Protein AF-A0A1S4FAE1-F1 (afdb_monomer)

Secondary structure (DSSP, 8-state):
---EEEEEE-TTT--EEEES-EEEESSSTT-EEEHHHHHTT---SSS-TTS-EEEE--HHHHHHHHHHH-TTT---B--TTT---SB-HHHHHHHHHHH-TT--S----HHHHHTT-S--SPPSS-HHHHHHHHSSS-------S--S----EETTTTEE--TTS-EEE-TTS-EEEHHHHHHHHTT-SB-TTT--BS-S--------------

Mean predicted aligned error: 15.16 Å

Structure (mmCIF, N/CA/C/O backbone):
data_AF-A0A1S4FAE1-F1
#
_entry.id   AF-A0A1S4FAE1-F1
#
loop_
_atom_site.group_PDB
_atom_site.id
_atom_site.type_symbol
_atom_site.label_atom_id
_atom_site.label_alt_id
_atom_site.label_comp_id
_atom_site.label_asym_id
_atom_site.label_entity_id
_atom_site.label_seq_id
_atom_site.pdbx_PDB_ins_code
_atom_site.Cartn_x
_atom_site.Cartn_y
_atom_site.Cartn_z
_atom_site.occupancy
_atom_site.B_iso_or_equiv
_atom_site.auth_seq_id
_atom_site.auth_comp_id
_atom_site.auth_asym_id
_atom_site.auth_atom_id
_atom_site.pdbx_PDB_model_num
ATOM 1 N N . MET A 1 1 ? 21.412 -5.114 -4.961 1.00 57.12 1 MET A N 1
ATOM 2 C CA . MET A 1 1 ? 20.086 -4.903 -4.341 1.00 57.12 1 MET A CA 1
ATOM 3 C C . MET A 1 1 ? 19.062 -4.773 -5.447 1.00 57.12 1 MET A C 1
ATOM 5 O O . MET A 1 1 ? 19.251 -3.960 -6.349 1.00 57.12 1 MET A O 1
ATOM 9 N N . ASN A 1 2 ? 18.058 -5.644 -5.450 1.00 66.12 2 ASN A N 1
ATOM 10 C CA . ASN A 1 2 ? 17.120 -5.760 -6.562 1.00 66.12 2 ASN A CA 1
ATOM 11 C C . ASN A 1 2 ? 15.974 -4.756 -6.360 1.00 66.12 2 ASN A C 1
ATOM 13 O O . ASN A 1 2 ? 15.000 -5.045 -5.671 1.00 66.12 2 ASN A O 1
ATOM 17 N N . ARG A 1 3 ? 16.094 -3.554 -6.940 1.00 86.94 3 ARG A N 1
ATOM 18 C CA . ARG A 1 3 ? 15.099 -2.465 -6.824 1.00 86.94 3 ARG A CA 1
ATOM 19 C C . ARG A 1 3 ? 13.885 -2.658 -7.737 1.00 86.94 3 ARG A C 1
ATOM 21 O O . ARG A 1 3 ? 13.412 -1.708 -8.353 1.00 86.94 3 ARG A O 1
ATOM 28 N N . ILE A 1 4 ? 13.429 -3.895 -7.893 1.00 88.94 4 ILE A N 1
ATOM 29 C CA . ILE A 1 4 ? 12.435 -4.271 -8.897 1.00 88.94 4 ILE A CA 1
ATOM 30 C C . ILE A 1 4 ? 11.215 -4.882 -8.214 1.00 88.94 4 ILE A C 1
ATOM 32 O O . ILE A 1 4 ? 11.331 -5.738 -7.337 1.00 88.94 4 ILE A O 1
ATOM 36 N N . HIS A 1 5 ? 10.032 -4.485 -8.673 1.00 90.31 5 HIS A N 1
ATOM 37 C CA . HIS A 1 5 ? 8.770 -5.165 -8.412 1.00 90.31 5 HIS A CA 1
ATOM 38 C C . HIS A 1 5 ? 8.463 -6.129 -9.572 1.00 90.31 5 HIS A C 1
ATOM 40 O O . HIS A 1 5 ? 7.903 -5.700 -10.587 1.00 90.31 5 HIS A O 1
ATOM 46 N N . PRO A 1 6 ? 8.830 -7.423 -9.469 1.00 89.19 6 PRO A N 1
ATOM 47 C CA . PRO A 1 6 ? 8.704 -8.357 -10.581 1.00 89.19 6 PRO A CA 1
ATOM 48 C C . PRO A 1 6 ? 7.238 -8.648 -10.910 1.00 89.19 6 PRO A C 1
ATOM 50 O O . PRO A 1 6 ? 6.401 -8.750 -10.010 1.00 89.19 6 PRO A O 1
ATOM 53 N N . ARG A 1 7 ? 6.950 -8.845 -12.202 1.00 88.44 7 ARG A N 1
ATOM 54 C CA . ARG A 1 7 ? 5.620 -9.193 -12.740 1.00 88.44 7 ARG A CA 1
ATOM 55 C C . ARG A 1 7 ? 4.525 -8.164 -12.432 1.00 88.44 7 ARG A C 1
ATOM 57 O O . ARG A 1 7 ? 3.350 -8.510 -12.403 1.00 88.44 7 ARG A O 1
ATOM 64 N N . ILE A 1 8 ? 4.910 -6.913 -12.185 1.00 90.81 8 ILE A N 1
ATOM 65 C CA . ILE A 1 8 ? 3.987 -5.781 -12.080 1.00 90.81 8 ILE A CA 1
ATOM 66 C C . ILE A 1 8 ? 4.155 -4.909 -13.314 1.00 90.81 8 ILE A C 1
ATOM 68 O O . ILE A 1 8 ? 5.285 -4.580 -13.679 1.00 90.81 8 ILE A O 1
ATOM 72 N N . THR A 1 9 ? 3.038 -4.524 -13.917 1.00 93.94 9 THR A N 1
ATOM 73 C CA . THR A 1 9 ? 2.993 -3.660 -15.095 1.00 93.94 9 THR A CA 1
ATOM 74 C C . THR A 1 9 ? 2.507 -2.278 -14.687 1.00 93.94 9 THR A C 1
ATOM 76 O O . THR A 1 9 ? 1.617 -2.158 -13.857 1.00 93.94 9 THR A O 1
ATOM 79 N N . CYS A 1 10 ? 3.110 -1.229 -15.237 1.00 95.75 10 CYS A N 1
ATOM 80 C CA . CYS A 1 10 ? 2.573 0.122 -15.114 1.00 95.75 10 CYS A CA 1
ATOM 81 C C . CYS A 1 10 ? 1.393 0.299 -16.079 1.00 95.75 10 CYS A C 1
ATOM 83 O O . CYS A 1 10 ? 1.595 0.210 -17.291 1.00 95.75 10 CYS A O 1
ATOM 85 N N . ASP A 1 11 ? 0.211 0.641 -15.573 1.00 95.56 11 ASP A N 1
ATOM 86 C CA . ASP A 1 11 ? -1.013 0.829 -16.371 1.00 95.56 11 ASP A CA 1
ATOM 87 C C . ASP A 1 11 ? -0.973 2.033 -17.317 1.00 95.56 11 ASP A C 1
ATOM 89 O O . ASP A 1 11 ? -1.850 2.206 -18.160 1.00 95.56 11 ASP A O 1
ATOM 93 N N . VAL A 1 12 ? 0.035 2.898 -17.180 1.00 95.44 12 VAL A N 1
ATOM 94 C CA . VAL A 1 12 ? 0.165 4.092 -18.021 1.00 95.44 12 VAL A CA 1
ATOM 95 C C . VAL A 1 12 ? 1.151 3.883 -19.163 1.00 95.44 12 VAL A C 1
ATOM 97 O O . VAL A 1 12 ? 0.836 4.197 -20.304 1.00 95.44 12 VAL A O 1
ATOM 100 N N . CYS A 1 13 ? 2.350 3.367 -18.881 1.00 96.12 13 CYS A N 1
ATOM 101 C CA . CYS A 1 13 ? 3.394 3.202 -19.901 1.00 96.12 13 CYS A CA 1
ATOM 102 C C . CYS A 1 13 ? 3.594 1.756 -20.367 1.00 96.12 13 CYS A C 1
ATOM 104 O O . CYS A 1 13 ? 4.456 1.513 -21.207 1.00 96.12 13 CYS A O 1
ATOM 106 N N . GLY A 1 14 ? 2.869 0.792 -19.794 1.00 94.88 14 GLY A N 1
ATOM 107 C CA . GLY A 1 14 ? 2.949 -0.626 -20.154 1.00 94.88 14 GLY A CA 1
ATOM 108 C C . GLY A 1 14 ? 4.248 -1.325 -19.744 1.00 94.88 14 GLY A C 1
ATOM 109 O O . GLY A 1 14 ? 4.422 -2.507 -20.028 1.00 94.88 14 GLY A O 1
ATOM 110 N N . ARG A 1 15 ? 5.182 -0.634 -19.073 1.00 94.75 15 ARG A N 1
ATOM 111 C CA . ARG A 1 15 ? 6.439 -1.254 -18.631 1.00 94.75 15 ARG A CA 1
ATOM 112 C C . ARG A 1 15 ? 6.163 -2.325 -17.584 1.00 94.75 15 ARG A C 1
ATOM 114 O O . ARG A 1 15 ? 5.608 -2.029 -16.526 1.00 94.75 15 ARG A O 1
ATOM 121 N N . VAL A 1 16 ? 6.611 -3.539 -17.879 1.00 93.12 16 VAL A N 1
ATOM 122 C CA . VAL A 1 16 ? 6.638 -4.670 -16.950 1.00 93.12 16 VAL A CA 1
ATOM 123 C C . VAL A 1 16 ? 7.891 -4.575 -16.082 1.00 93.12 16 VAL A C 1
ATOM 125 O O . VAL A 1 16 ? 8.928 -4.102 -16.543 1.00 93.12 16 VAL A O 1
ATOM 128 N N . ASN A 1 17 ? 7.801 -5.060 -14.843 1.00 91.94 17 ASN A N 1
ATOM 129 C CA . ASN A 1 17 ? 8.857 -5.013 -13.832 1.00 91.94 17 ASN A CA 1
ATOM 130 C C . ASN A 1 17 ? 9.200 -3.573 -13.438 1.00 91.94 17 ASN A C 1
ATOM 132 O O . ASN A 1 17 ? 10.236 -3.029 -13.816 1.00 91.94 17 ASN A O 1
ATOM 136 N N . ILE A 1 18 ? 8.312 -2.949 -12.665 1.00 93.75 18 ILE A N 1
ATOM 137 C CA . ILE A 1 18 ? 8.523 -1.583 -12.175 1.00 93.75 18 ILE A CA 1
ATOM 138 C C . ILE A 1 18 ? 9.825 -1.517 -11.363 1.00 93.75 18 ILE A C 1
ATOM 140 O O . ILE A 1 18 ? 9.983 -2.236 -10.377 1.00 93.75 18 ILE A O 1
ATOM 144 N N . VAL A 1 19 ? 10.737 -0.640 -11.785 1.00 92.69 19 VAL A N 1
ATOM 145 C CA . VAL A 1 19 ? 11.988 -0.319 -11.086 1.00 92.69 19 VAL A CA 1
ATOM 146 C C . VAL A 1 19 ? 11.758 0.888 -10.175 1.00 92.69 19 VAL A C 1
ATOM 148 O O . VAL A 1 19 ? 11.102 1.843 -10.593 1.00 92.69 19 VAL A O 1
ATOM 151 N N . GLY A 1 20 ? 12.317 0.856 -8.964 1.00 93.88 20 GLY A N 1
ATOM 152 C CA . GLY A 1 20 ? 12.163 1.917 -7.966 1.00 93.88 20 GLY A CA 1
ATOM 153 C C . GLY A 1 20 ? 10.837 1.825 -7.214 1.00 93.88 20 GLY A C 1
ATOM 154 O O . GLY A 1 20 ? 10.308 0.729 -7.011 1.00 93.88 20 GLY A O 1
ATOM 155 N N . THR A 1 21 ? 10.298 2.969 -6.793 1.00 95.69 21 THR A N 1
ATOM 156 C CA . THR A 1 21 ? 9.043 3.002 -6.028 1.00 95.69 21 THR A CA 1
ATOM 157 C C . THR A 1 21 ? 7.849 2.711 -6.936 1.00 95.69 21 THR A C 1
ATOM 159 O O . THR A 1 21 ? 7.588 3.408 -7.920 1.00 95.69 21 THR A O 1
ATOM 162 N N . ARG A 1 22 ? 7.060 1.695 -6.588 1.00 96.19 22 ARG A N 1
ATOM 163 C CA . ARG A 1 22 ? 5.763 1.433 -7.225 1.00 96.19 22 ARG A CA 1
ATOM 164 C C . ARG A 1 22 ? 4.671 2.242 -6.533 1.00 96.19 22 ARG A C 1
ATOM 166 O O . ARG A 1 22 ? 4.621 2.294 -5.311 1.00 96.19 22 ARG A O 1
ATOM 173 N N . TYR A 1 23 ? 3.735 2.793 -7.294 1.00 97.00 23 TYR A N 1
ATOM 174 C CA . TYR A 1 23 ? 2.560 3.475 -6.756 1.00 97.00 23 TYR A CA 1
ATOM 175 C C . TYR A 1 23 ? 1.309 2.674 -7.093 1.00 97.00 23 TYR A C 1
ATOM 177 O O . TYR A 1 23 ? 0.949 2.575 -8.259 1.00 97.00 23 TYR A O 1
ATOM 185 N N . ALA A 1 24 ? 0.641 2.115 -6.087 1.00 95.69 24 ALA A N 1
ATOM 186 C CA . ALA A 1 24 ? -0.589 1.345 -6.272 1.00 95.69 24 ALA A CA 1
ATOM 187 C C . ALA A 1 24 ? -1.815 2.187 -5.910 1.00 95.69 24 ALA A C 1
ATOM 189 O O . ALA A 1 24 ? -1.823 2.854 -4.872 1.00 95.69 24 ALA A O 1
ATOM 190 N N . CYS A 1 25 ? -2.871 2.129 -6.718 1.00 96.12 25 CYS A N 1
ATOM 191 C CA . CYS A 1 25 ? -4.139 2.763 -6.369 1.00 96.12 25 CYS A CA 1
ATOM 192 C C . CYS A 1 25 ? -4.791 2.047 -5.189 1.00 96.12 25 CYS A C 1
ATOM 194 O O . CYS A 1 25 ? -4.811 0.814 -5.125 1.00 96.12 25 CYS A O 1
ATOM 196 N N . LEU A 1 26 ? -5.360 2.829 -4.272 1.00 96.25 26 LEU A N 1
ATOM 197 C CA . LEU A 1 26 ? -6.088 2.320 -3.116 1.00 96.25 26 LEU A CA 1
ATOM 198 C C . LEU A 1 26 ? -7.593 2.129 -3.359 1.00 96.25 26 LEU A C 1
ATOM 200 O O . LEU A 1 26 ? -8.289 1.643 -2.470 1.00 96.25 26 LEU A O 1
ATOM 204 N N . VAL A 1 27 ? -8.093 2.485 -4.542 1.00 95.38 27 VAL A N 1
ATOM 205 C CA . VAL A 1 27 ? -9.524 2.428 -4.898 1.00 95.38 27 VAL A CA 1
ATOM 206 C C . VAL A 1 27 ? -9.787 1.518 -6.100 1.00 95.38 27 VAL A C 1
ATOM 208 O O . VAL A 1 27 ? -10.824 0.871 -6.163 1.00 95.38 27 VAL A O 1
ATOM 211 N N . CYS A 1 28 ? -8.852 1.433 -7.044 1.00 93.50 28 CYS A N 1
ATOM 212 C CA . CYS A 1 28 ? -8.937 0.535 -8.192 1.00 93.50 28 CYS A CA 1
ATOM 213 C C . CYS A 1 28 ? -8.231 -0.787 -7.887 1.00 93.50 28 CYS A C 1
ATOM 215 O O . CYS A 1 28 ? -7.140 -0.799 -7.305 1.00 93.50 28 CYS A O 1
ATOM 217 N N . GLU A 1 29 ? -8.832 -1.897 -8.313 1.00 88.06 29 GLU A N 1
ATOM 218 C CA . GLU A 1 29 ? -8.126 -3.175 -8.358 1.00 88.06 29 GLU A CA 1
ATOM 219 C C . GLU A 1 29 ? -7.058 -3.127 -9.452 1.00 88.06 29 GLU A C 1
ATOM 221 O O . GLU A 1 29 ? -7.260 -2.513 -10.493 1.00 88.06 29 GLU A O 1
ATOM 226 N N . GLU A 1 30 ? -5.899 -3.714 -9.158 1.00 87.06 30 GLU A N 1
ATOM 227 C CA . GLU A 1 30 ? -4.800 -3.924 -10.116 1.00 87.06 30 GLU A CA 1
ATOM 228 C C . GLU A 1 30 ? -4.220 -2.682 -10.813 1.00 87.06 30 GLU A C 1
ATOM 230 O O . GLU A 1 30 ? -3.411 -2.839 -11.712 1.00 87.06 30 GLU A O 1
ATOM 235 N N . TYR A 1 31 ? -4.533 -1.464 -10.354 1.00 94.25 31 TYR A N 1
ATOM 236 C CA . TYR A 1 31 ? -3.943 -0.253 -10.924 1.00 94.25 31 TYR A CA 1
ATOM 237 C C . TYR A 1 31 ? -2.627 0.137 -10.246 1.00 94.25 31 TYR A C 1
ATOM 239 O O . TYR A 1 31 ? -2.587 0.440 -9.043 1.00 94.25 31 TYR A O 1
ATOM 247 N N . ASP A 1 32 ? -1.568 0.199 -11.040 1.00 94.94 32 ASP A N 1
ATOM 248 C CA . ASP A 1 32 ? -0.196 0.452 -10.654 1.00 94.94 32 ASP A CA 1
ATOM 249 C C . ASP A 1 32 ? 0.497 1.441 -11.594 1.00 94.94 32 ASP A C 1
ATOM 251 O O . ASP A 1 32 ? 0.400 1.400 -12.818 1.00 94.94 32 ASP A O 1
ATOM 255 N N . MET A 1 33 ? 1.280 2.336 -11.007 1.00 95.56 33 MET A N 1
ATOM 256 C CA . MET A 1 33 ? 2.106 3.295 -11.724 1.00 95.56 33 MET A CA 1
ATOM 257 C C . MET A 1 33 ? 3.564 3.141 -11.315 1.00 95.56 33 MET A C 1
ATOM 259 O O . MET A 1 33 ? 3.885 2.973 -10.136 1.00 95.56 33 MET A O 1
ATOM 263 N N . CYS A 1 34 ? 4.466 3.231 -12.291 1.00 97.00 34 CYS A N 1
ATOM 264 C CA . CYS A 1 34 ? 5.885 3.376 -11.997 1.00 97.00 34 CYS A CA 1
ATOM 265 C C . CYS A 1 34 ? 6.194 4.779 -11.460 1.00 97.00 34 CYS A C 1
ATOM 267 O O . CYS A 1 34 ? 5.446 5.733 -11.697 1.00 97.00 34 CYS A O 1
ATOM 269 N N . GLU A 1 35 ? 7.331 4.904 -10.779 1.00 96.50 35 GLU A N 1
ATOM 270 C CA . GLU A 1 35 ? 7.793 6.148 -10.161 1.00 96.50 35 GLU A CA 1
ATOM 271 C C . GLU A 1 35 ? 7.819 7.337 -11.120 1.00 96.50 35 GLU A C 1
ATOM 273 O O . GLU A 1 35 ? 7.355 8.425 -10.777 1.00 96.50 35 GLU A O 1
ATOM 278 N N . MET A 1 36 ? 8.280 7.119 -12.355 1.00 96.62 36 MET A N 1
ATOM 279 C CA . MET A 1 36 ? 8.306 8.168 -13.373 1.00 96.62 36 MET A CA 1
ATOM 280 C C . MET A 1 36 ? 6.894 8.623 -13.745 1.00 96.62 36 MET A C 1
ATOM 282 O O . MET A 1 36 ? 6.599 9.811 -13.674 1.00 96.62 36 MET A O 1
ATOM 286 N N . CYS A 1 37 ? 5.993 7.698 -14.097 1.00 96.81 37 CYS A N 1
ATOM 287 C CA . CYS A 1 37 ? 4.621 8.058 -14.467 1.00 96.81 37 CYS A CA 1
ATOM 288 C C . CYS A 1 37 ? 3.893 8.763 -13.318 1.00 96.81 37 CYS A C 1
ATOM 290 O O . CYS A 1 37 ? 3.113 9.683 -13.567 1.00 96.81 37 CYS A O 1
ATOM 292 N N . PHE A 1 38 ? 4.151 8.356 -12.072 1.00 95.56 38 PHE A N 1
ATOM 293 C CA . PHE A 1 38 ? 3.579 9.013 -10.902 1.00 95.56 38 PHE A CA 1
ATOM 294 C C . PHE A 1 38 ? 4.127 10.437 -10.731 1.00 95.56 38 PHE A C 1
ATOM 296 O O . PHE A 1 38 ? 3.349 11.383 -10.595 1.00 95.56 38 PHE A O 1
ATOM 303 N N . SER A 1 39 ? 5.449 10.608 -10.816 1.00 95.25 39 SER A N 1
ATOM 304 C CA . SER A 1 39 ? 6.127 11.905 -10.668 1.00 95.25 39 SER A CA 1
ATOM 305 C C . SER A 1 39 ? 5.721 12.910 -11.748 1.00 95.25 39 SER A C 1
ATOM 307 O O . SER A 1 39 ? 5.461 14.074 -11.446 1.00 95.25 39 SER A O 1
ATOM 309 N N . TYR A 1 40 ? 5.571 12.448 -12.991 1.00 95.75 40 TYR A N 1
ATOM 310 C CA . TYR A 1 40 ? 5.106 13.267 -14.115 1.00 95.75 40 TYR A CA 1
ATOM 311 C C . TYR A 1 40 ? 3.578 13.392 -14.201 1.00 95.75 40 TYR A C 1
ATOM 313 O O . TYR A 1 40 ? 3.068 14.013 -15.132 1.00 95.75 40 TYR A O 1
ATOM 321 N N . ARG A 1 41 ? 2.830 12.829 -13.238 1.00 94.12 41 ARG A N 1
ATOM 322 C CA . ARG A 1 41 ? 1.357 12.863 -13.190 1.00 94.12 41 ARG A CA 1
ATOM 323 C C . ARG A 1 41 ? 0.699 12.376 -14.487 1.00 94.12 41 ARG A C 1
ATOM 325 O O . ARG A 1 41 ? -0.346 12.894 -14.891 1.00 94.12 41 ARG A O 1
ATOM 332 N N . CYS A 1 42 ? 1.301 11.381 -15.136 1.00 92.56 42 CYS A N 1
ATOM 333 C CA . CYS A 1 42 ? 0.735 10.762 -16.326 1.00 92.56 42 CYS A CA 1
ATOM 334 C C . CYS A 1 42 ? -0.612 10.103 -15.984 1.00 92.56 42 CYS A C 1
ATOM 336 O O . CYS A 1 42 ? -0.819 9.631 -14.864 1.00 92.56 42 CYS A O 1
ATOM 338 N N . ARG A 1 43 ? -1.537 10.062 -16.944 1.00 89.50 43 ARG A N 1
ATOM 339 C CA . ARG A 1 43 ? -2.899 9.557 -16.732 1.00 89.50 43 ARG A CA 1
ATOM 340 C C . ARG A 1 43 ? -3.222 8.471 -17.746 1.00 89.50 43 ARG A C 1
ATOM 342 O O . ARG A 1 43 ? -2.875 8.602 -18.913 1.00 89.50 43 ARG A O 1
ATOM 349 N N . SER A 1 44 ? -3.917 7.436 -17.294 1.00 87.00 44 SER A N 1
ATOM 350 C CA . SER A 1 44 ? -4.672 6.539 -18.169 1.00 87.00 44 SER A CA 1
ATOM 351 C C . SER A 1 44 ? -6.104 7.070 -18.315 1.00 87.00 44 SER A C 1
ATOM 353 O O . SER A 1 44 ? -6.578 7.834 -17.472 1.00 87.00 44 SER A O 1
ATOM 355 N N . HIS A 1 45 ? -6.814 6.675 -19.372 1.00 77.31 45 HIS A N 1
ATOM 356 C CA . HIS A 1 45 ? -8.184 7.147 -19.615 1.00 77.31 45 HIS A CA 1
ATOM 357 C C . HIS A 1 45 ? -9.203 6.651 -18.575 1.00 77.31 45 HIS A C 1
ATOM 359 O O . HIS A 1 45 ? -10.218 7.305 -18.357 1.00 77.31 45 HIS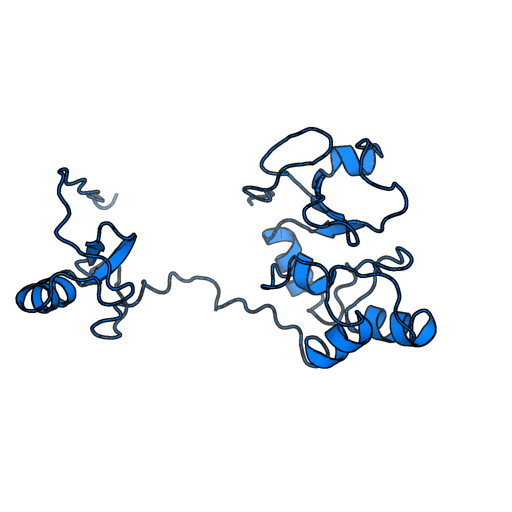 A O 1
ATOM 365 N N . GLN A 1 46 ? -8.946 5.507 -17.935 1.00 82.25 46 GLN A N 1
ATOM 366 C CA . GLN A 1 46 ? -9.924 4.815 -17.086 1.00 82.25 46 GLN A CA 1
ATOM 367 C C . GLN A 1 46 ? -9.704 5.041 -15.581 1.00 82.25 46 GLN A C 1
ATOM 369 O O . GLN A 1 46 ? -10.577 4.721 -14.774 1.00 82.25 46 GLN A O 1
ATOM 374 N N . HIS A 1 47 ? -8.569 5.623 -15.182 1.00 92.75 47 HIS A N 1
ATOM 375 C CA . HIS A 1 47 ? -8.256 5.875 -13.779 1.00 92.75 47 HIS A CA 1
ATOM 376 C C . HIS A 1 47 ? -8.577 7.313 -13.362 1.00 92.75 47 HIS A C 1
ATOM 378 O O . HIS A 1 47 ? -8.120 8.286 -13.964 1.00 92.75 47 HIS A O 1
ATOM 384 N N . LYS A 1 48 ? -9.323 7.462 -12.267 1.00 93.56 48 LYS A N 1
ATOM 385 C CA . LYS A 1 48 ? -9.691 8.772 -11.721 1.00 93.56 48 LYS A CA 1
ATOM 386 C C . LYS A 1 48 ? -8.481 9.432 -11.039 1.00 93.56 48 LYS A C 1
ATOM 388 O O . LYS A 1 48 ? -7.891 8.836 -10.139 1.00 93.56 48 LYS A O 1
ATOM 393 N N . PRO A 1 49 ? -8.120 10.683 -11.388 1.00 90.06 49 PRO A N 1
ATOM 394 C CA . PRO A 1 49 ? -6.879 11.313 -10.922 1.00 90.06 49 PRO A CA 1
ATOM 395 C C . PRO A 1 49 ? -6.864 11.662 -9.425 1.00 90.06 49 PRO A C 1
ATOM 397 O O . PRO A 1 49 ? -5.807 11.967 -8.886 1.00 90.06 49 PRO A O 1
ATOM 400 N N . TYR A 1 50 ? -8.022 11.638 -8.764 1.00 91.88 50 TYR A N 1
ATOM 401 C CA . TYR A 1 50 ? -8.181 11.927 -7.338 1.00 91.88 50 TYR A CA 1
ATOM 402 C C . TYR A 1 50 ? -8.154 10.675 -6.453 1.00 91.88 50 TYR A C 1
ATOM 404 O O . TYR A 1 50 ? -8.248 10.798 -5.234 1.00 91.88 50 TYR A O 1
ATOM 412 N N . HIS A 1 51 ? -8.040 9.472 -7.026 1.00 95.75 51 HIS A N 1
ATOM 413 C CA . HIS A 1 51 ? -7.885 8.268 -6.219 1.00 95.75 51 HIS A CA 1
ATOM 414 C C . HIS A 1 51 ? -6.540 8.290 -5.473 1.00 95.75 51 HIS A C 1
ATOM 416 O O . HIS A 1 51 ? -5.495 8.478 -6.103 1.00 95.75 51 HIS A O 1
ATOM 422 N N . PRO A 1 52 ? -6.533 8.070 -4.146 1.00 96.94 52 PRO A N 1
ATOM 423 C CA . PRO A 1 52 ? -5.294 8.000 -3.388 1.00 96.94 52 PRO A CA 1
ATOM 424 C C . PRO A 1 52 ? -4.392 6.847 -3.833 1.00 96.94 52 PRO A C 1
ATOM 426 O O . PRO A 1 52 ? -4.840 5.717 -4.038 1.00 96.94 52 PRO A O 1
ATOM 429 N N . MET A 1 53 ? -3.096 7.138 -3.931 1.00 96.88 53 MET A N 1
ATOM 430 C CA . MET A 1 53 ? -2.061 6.183 -4.325 1.00 96.88 53 MET A CA 1
ATOM 431 C C . MET A 1 53 ? -1.151 5.878 -3.130 1.00 96.88 53 MET A C 1
ATOM 433 O O . MET A 1 53 ? -0.697 6.792 -2.437 1.00 96.88 53 MET A O 1
ATOM 437 N N . GLN A 1 54 ? -0.858 4.599 -2.908 1.00 97.44 54 GLN A N 1
ATOM 438 C CA . GLN A 1 54 ? 0.101 4.114 -1.920 1.00 97.44 54 GLN A CA 1
ATOM 439 C C . GLN A 1 54 ? 1.469 3.922 -2.573 1.00 97.44 54 GLN A C 1
ATOM 441 O O . GLN A 1 54 ? 1.592 3.164 -3.533 1.00 97.44 54 GLN A O 1
ATOM 446 N N . ALA A 1 55 ? 2.499 4.562 -2.019 1.00 97.19 55 ALA A N 1
ATOM 447 C CA . ALA A 1 55 ? 3.883 4.277 -2.379 1.00 97.19 55 ALA A CA 1
ATOM 448 C C . ALA A 1 55 ? 4.307 2.923 -1.789 1.00 97.19 55 ALA A C 1
ATOM 450 O O . ALA A 1 55 ? 4.104 2.661 -0.602 1.00 97.19 55 ALA A O 1
ATOM 451 N N . ILE A 1 56 ? 4.884 2.060 -2.610 1.00 95.12 56 ILE A N 1
ATOM 452 C CA . ILE A 1 56 ? 5.371 0.734 -2.244 1.00 95.12 56 ILE A CA 1
ATOM 453 C C . ILE A 1 56 ? 6.854 0.711 -2.596 1.00 95.12 56 ILE A C 1
ATOM 455 O O . ILE A 1 56 ? 7.221 0.755 -3.768 1.00 95.12 56 ILE A O 1
ATOM 459 N N . LEU A 1 57 ? 7.691 0.677 -1.561 1.00 93.50 57 LEU A N 1
ATOM 460 C CA . LEU A 1 57 ? 9.141 0.608 -1.707 1.00 93.50 57 LEU A CA 1
ATOM 461 C C . LEU A 1 57 ? 9.569 -0.785 -2.197 1.00 93.50 57 LEU A C 1
ATOM 463 O O . LEU A 1 57 ? 8.897 -1.776 -1.874 1.00 93.50 57 LEU A O 1
ATOM 467 N N . PRO A 1 58 ? 10.710 -0.891 -2.902 1.00 91.00 58 PRO A N 1
ATOM 468 C CA . PRO A 1 58 ? 11.371 -2.169 -3.123 1.00 91.00 58 PRO A CA 1
ATOM 469 C C . PRO A 1 58 ? 11.613 -2.911 -1.807 1.00 91.00 58 PRO A C 1
ATOM 471 O O . PRO A 1 58 ? 11.781 -2.306 -0.751 1.00 91.00 58 PRO A O 1
ATOM 474 N N . GLU A 1 59 ? 11.637 -4.240 -1.871 1.00 87.56 59 GLU A N 1
ATOM 475 C CA . GLU A 1 59 ? 11.628 -5.093 -0.679 1.00 87.56 59 GLU A CA 1
ATOM 476 C C . GLU A 1 59 ? 12.819 -4.839 0.260 1.00 87.56 59 GLU A C 1
ATOM 478 O O . GLU A 1 59 ? 12.623 -4.692 1.468 1.00 87.56 59 GLU A O 1
ATOM 483 N N . ASP A 1 60 ? 14.023 -4.702 -0.304 1.00 87.75 60 ASP A N 1
ATOM 484 C CA . ASP A 1 60 ? 15.248 -4.388 0.439 1.00 87.75 60 ASP A CA 1
ATOM 485 C C . ASP A 1 60 ? 15.090 -3.076 1.235 1.00 87.75 60 ASP A C 1
ATOM 487 O O . ASP A 1 60 ? 15.301 -3.046 2.448 1.00 87.75 60 ASP A O 1
ATOM 491 N N . GLU A 1 61 ? 14.617 -2.016 0.572 1.00 91.12 61 GLU A N 1
ATOM 492 C CA . GLU A 1 61 ? 14.451 -0.674 1.150 1.00 91.12 61 GLU A CA 1
ATOM 493 C C . GLU A 1 61 ? 13.314 -0.607 2.174 1.00 91.12 61 GLU A C 1
ATOM 495 O O . GLU A 1 61 ? 13.422 0.067 3.206 1.00 91.12 61 GLU A O 1
ATOM 500 N N . PHE A 1 62 ? 12.222 -1.332 1.921 1.00 90.69 62 PHE A N 1
ATOM 501 C CA . PHE A 1 62 ? 11.130 -1.474 2.875 1.00 90.69 62 PHE A CA 1
ATOM 502 C C . PHE A 1 62 ? 11.625 -2.126 4.167 1.00 90.69 62 PHE A C 1
ATOM 504 O O . PHE A 1 62 ? 11.384 -1.611 5.261 1.00 90.69 62 PHE A O 1
ATOM 511 N N . PHE A 1 63 ? 12.343 -3.244 4.056 1.00 88.69 63 PHE A N 1
ATOM 512 C CA . PHE A 1 63 ? 12.831 -3.966 5.222 1.00 88.69 63 PHE A CA 1
ATOM 513 C C . PHE A 1 63 ? 13.984 -3.265 5.937 1.00 88.69 63 PHE A C 1
ATOM 515 O O . PHE A 1 63 ? 14.086 -3.409 7.157 1.00 88.69 63 PHE A O 1
ATOM 522 N N . ASP A 1 64 ? 14.816 -2.506 5.225 1.00 90.06 64 ASP A N 1
ATOM 523 C CA . ASP A 1 64 ? 15.795 -1.597 5.827 1.00 90.06 64 ASP A CA 1
ATOM 524 C C . ASP A 1 64 ? 15.102 -0.529 6.668 1.00 90.06 64 ASP A C 1
ATOM 526 O O . ASP A 1 64 ? 15.444 -0.340 7.837 1.00 90.06 64 ASP A O 1
ATOM 530 N N . SER A 1 65 ? 14.085 0.122 6.101 1.00 89.00 65 SER A N 1
ATOM 531 C CA . SER A 1 65 ? 13.296 1.135 6.806 1.00 89.00 65 SER A CA 1
ATOM 532 C C . SER A 1 65 ? 12.626 0.538 8.043 1.00 89.00 65 SER A C 1
ATOM 534 O O . SER A 1 65 ? 12.735 1.088 9.137 1.00 89.00 65 SER A O 1
ATOM 536 N N . LEU A 1 66 ? 12.013 -0.639 7.896 1.00 88.25 66 LEU A N 1
ATOM 537 C CA . LEU A 1 66 ? 11.374 -1.356 8.994 1.00 88.25 66 LEU A CA 1
ATOM 538 C C . LEU A 1 66 ? 12.354 -1.717 10.120 1.00 88.25 66 LEU A C 1
ATOM 540 O O . LEU A 1 66 ? 11.987 -1.615 11.285 1.00 88.25 66 LEU A O 1
ATOM 544 N N . ARG A 1 67 ? 13.588 -2.129 9.799 1.00 89.25 67 ARG A N 1
ATOM 545 C CA . ARG A 1 67 ? 14.622 -2.424 10.808 1.00 89.25 67 ARG A CA 1
ATOM 546 C C . ARG A 1 67 ? 15.061 -1.183 11.581 1.00 89.25 67 ARG A C 1
ATOM 548 O O . ARG A 1 67 ? 15.394 -1.304 12.751 1.00 89.25 67 ARG A O 1
ATOM 555 N N . ARG A 1 68 ? 15.079 -0.015 10.932 1.00 90.75 68 ARG A N 1
ATOM 556 C CA . ARG A 1 68 ? 15.547 1.235 11.548 1.00 90.75 68 ARG A CA 1
ATOM 557 C C . ARG A 1 68 ? 14.549 1.832 12.536 1.00 90.75 68 ARG A C 1
ATOM 559 O O . ARG A 1 68 ? 14.979 2.334 13.563 1.00 90.75 68 ARG A O 1
ATOM 566 N N . VAL A 1 69 ? 13.253 1.808 12.216 1.00 87.50 69 VAL A N 1
ATOM 567 C CA . VAL A 1 69 ? 12.217 2.492 13.025 1.00 87.50 69 VAL A CA 1
ATOM 568 C C . VAL A 1 69 ? 11.217 1.539 13.685 1.00 87.50 69 VAL A C 1
ATOM 570 O O . VAL A 1 69 ? 10.467 1.930 14.568 1.00 87.50 69 VAL A O 1
ATOM 573 N N . GLY A 1 70 ? 11.177 0.271 13.272 1.00 82.56 70 GLY A N 1
ATOM 574 C CA . GLY A 1 70 ? 10.186 -0.696 13.742 1.00 82.56 70 GLY A CA 1
ATOM 575 C C . GLY A 1 70 ? 8.801 -0.556 13.076 1.00 82.56 70 GLY A C 1
ATOM 576 O O . GLY A 1 70 ? 8.472 0.465 12.469 1.00 82.56 70 GLY A O 1
ATOM 577 N N . PRO A 1 71 ? 7.947 -1.595 13.159 1.00 76.06 71 PRO A N 1
ATOM 578 C CA . PRO A 1 71 ? 6.659 -1.658 12.449 1.00 76.06 71 PRO A CA 1
ATOM 579 C C . PRO A 1 71 ? 5.640 -0.601 12.882 1.00 76.06 71 PRO A C 1
ATOM 581 O O . PRO A 1 71 ? 4.856 -0.130 12.055 1.00 76.06 71 PRO A O 1
ATOM 584 N N . ASN A 1 72 ? 5.648 -0.217 14.159 1.00 76.25 72 ASN A N 1
ATOM 585 C CA . ASN A 1 72 ? 4.649 0.690 14.726 1.00 76.25 72 ASN A CA 1
ATOM 586 C C . ASN A 1 72 ? 4.945 2.166 14.428 1.00 76.25 72 ASN A C 1
ATOM 588 O O . ASN A 1 72 ? 4.020 2.982 14.390 1.00 76.25 72 ASN A O 1
ATOM 592 N N . GLU A 1 73 ? 6.211 2.507 14.177 1.00 85.56 73 GLU A N 1
ATOM 593 C CA . GLU A 1 73 ? 6.649 3.878 13.896 1.00 85.56 73 GLU A CA 1
ATOM 594 C C . GLU A 1 73 ? 6.846 4.148 12.402 1.00 85.56 73 GLU A C 1
ATOM 596 O O . GLU A 1 73 ? 6.996 5.300 11.996 1.00 85.56 73 GLU A O 1
ATOM 601 N N . LEU A 1 74 ? 6.786 3.112 11.560 1.00 90.56 74 LEU A N 1
ATOM 602 C CA . LEU A 1 74 ? 6.928 3.249 10.116 1.00 90.56 74 LEU A CA 1
ATOM 603 C C . LEU A 1 74 ? 5.756 4.045 9.513 1.00 90.56 74 LEU A C 1
ATOM 605 O O . LEU A 1 74 ? 4.625 3.565 9.413 1.00 90.56 74 LEU A O 1
ATOM 609 N N . ARG A 1 75 ? 6.047 5.278 9.090 1.00 95.19 75 ARG A N 1
ATOM 610 C CA . ARG A 1 75 ? 5.096 6.281 8.583 1.00 95.19 75 ARG A CA 1
ATOM 611 C C . ARG A 1 75 ? 5.073 6.334 7.059 1.00 95.19 7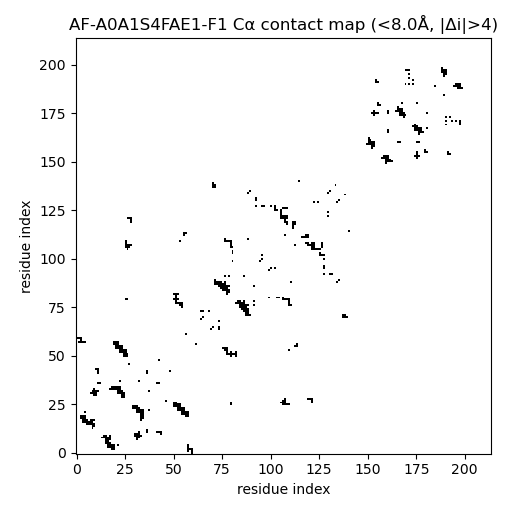5 ARG A C 1
ATOM 613 O O . ARG A 1 75 ? 5.499 7.311 6.454 1.00 95.19 75 ARG A O 1
ATOM 620 N N . ILE A 1 76 ? 4.588 5.270 6.429 1.00 94.88 76 ILE A N 1
ATOM 621 C CA . ILE A 1 76 ? 4.583 5.150 4.958 1.00 94.88 76 ILE A CA 1
ATOM 622 C C . ILE A 1 76 ? 3.182 5.029 4.362 1.00 94.88 76 ILE A C 1
ATOM 624 O O . ILE A 1 76 ? 3.040 5.016 3.140 1.00 94.88 76 ILE A O 1
ATOM 628 N N . TYR A 1 77 ? 2.139 4.914 5.186 1.00 96.88 77 TYR A N 1
ATOM 629 C CA . TYR A 1 77 ? 0.804 4.607 4.688 1.00 96.88 77 TYR A CA 1
ATOM 630 C C . TYR A 1 77 ? 0.051 5.865 4.255 1.00 96.88 77 TYR A C 1
ATOM 632 O O . TYR A 1 77 ? 0.182 6.936 4.853 1.00 96.88 77 TYR A O 1
ATOM 640 N N . CYS A 1 78 ? -0.747 5.696 3.207 1.00 97.94 78 CYS A N 1
ATOM 641 C CA . CYS A 1 78 ? -1.634 6.695 2.635 1.00 97.94 78 CYS A CA 1
ATOM 642 C C . CYS A 1 78 ? -3.090 6.326 2.951 1.00 97.94 78 CYS A C 1
ATOM 644 O O . CYS A 1 78 ? -3.485 5.166 2.805 1.00 97.94 78 CYS A O 1
ATOM 646 N N . CYS A 1 79 ? -3.890 7.284 3.420 1.00 97.56 79 CYS A N 1
ATOM 647 C CA . CYS A 1 79 ? -5.309 7.077 3.681 1.00 97.56 79 CYS A CA 1
ATOM 648 C C . CYS A 1 79 ? -6.054 6.921 2.347 1.00 97.56 79 CYS A C 1
ATOM 650 O O . CYS A 1 79 ? -5.981 7.817 1.504 1.00 97.56 79 CYS A O 1
ATOM 652 N N . PRO A 1 80 ? -6.825 5.841 2.139 1.00 97.12 80 PRO A N 1
ATOM 653 C CA . PRO A 1 80 ? -7.487 5.610 0.861 1.00 97.12 80 PRO A CA 1
ATOM 654 C C . PRO A 1 80 ? -8.731 6.476 0.632 1.00 97.12 80 PRO A C 1
ATOM 656 O O . PRO A 1 80 ? -9.252 6.488 -0.478 1.00 97.12 80 PRO A O 1
ATOM 659 N N . TYR A 1 81 ? -9.209 7.179 1.663 1.00 96.62 81 TYR A N 1
ATOM 660 C CA . TYR A 1 81 ? -10.403 8.024 1.580 1.00 96.62 81 TYR A CA 1
ATOM 661 C C . TYR A 1 81 ? -10.081 9.491 1.286 1.00 96.62 81 TYR A C 1
ATOM 663 O O . TYR A 1 81 ? -10.829 10.143 0.568 1.00 96.62 81 TYR A O 1
ATOM 671 N N . CYS A 1 82 ? -8.976 10.017 1.823 1.00 96.44 82 CYS A N 1
ATOM 672 C CA . CYS A 1 82 ? -8.613 11.432 1.674 1.00 96.44 82 CYS A CA 1
ATOM 673 C C . CYS A 1 82 ? -7.206 11.671 1.108 1.00 96.44 82 CYS A C 1
ATOM 675 O O . CYS A 1 82 ? -6.870 12.805 0.784 1.00 96.44 82 CYS A O 1
ATOM 677 N N . GLY A 1 83 ? -6.374 10.633 0.994 1.00 96.62 83 GLY A N 1
ATOM 678 C CA . GLY A 1 83 ? -5.002 10.764 0.507 1.00 96.62 83 G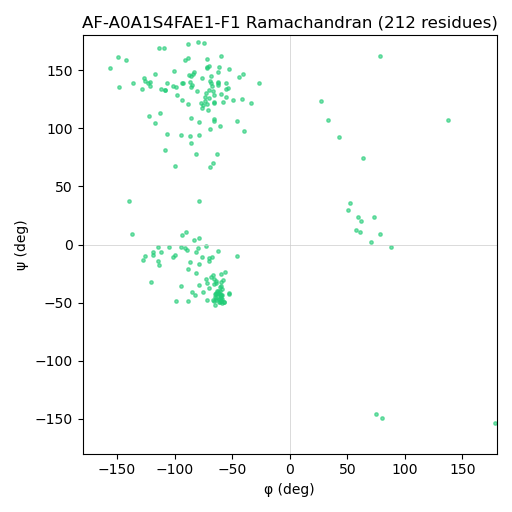LY A CA 1
ATOM 679 C C . GLY A 1 83 ? -3.989 11.296 1.522 1.00 96.62 83 GLY A C 1
ATOM 680 O O . GLY A 1 83 ? -2.860 11.566 1.120 1.00 96.62 83 GLY A O 1
ATOM 681 N N . GLU A 1 84 ? -4.352 11.422 2.806 1.00 97.81 84 GLU A N 1
ATOM 682 C CA . GLU A 1 84 ? -3.422 11.775 3.893 1.00 97.81 84 GLU A CA 1
ATOM 683 C C . GLU A 1 84 ? -2.237 10.798 3.921 1.00 97.81 84 GLU A C 1
ATOM 685 O O . GLU A 1 84 ? -2.441 9.583 3.952 1.00 97.81 84 GLU A O 1
ATOM 690 N N . LYS A 1 85 ? -1.001 11.304 3.898 1.00 97.31 85 LYS A N 1
ATOM 691 C CA . LYS A 1 85 ? 0.226 10.492 3.788 1.00 97.31 85 LYS A CA 1
ATOM 692 C C . LYS A 1 85 ? 1.001 10.481 5.103 1.00 97.31 85 LYS A C 1
ATOM 694 O O . LYS A 1 85 ? 0.744 11.272 5.998 1.00 97.31 85 LYS A O 1
ATOM 699 N N . GLY A 1 86 ? 2.001 9.605 5.207 1.00 96.25 86 GLY A N 1
ATOM 700 C CA . GLY A 1 86 ? 2.908 9.601 6.361 1.00 96.25 86 GLY A CA 1
ATOM 701 C C . GLY A 1 86 ? 2.269 9.053 7.640 1.00 96.25 86 GLY A C 1
ATOM 702 O O . GLY A 1 86 ? 2.702 9.363 8.753 1.00 96.25 86 GLY A O 1
ATOM 703 N N . LEU A 1 87 ? 1.225 8.237 7.500 1.00 96.06 87 LEU A N 1
ATOM 704 C CA . LEU A 1 87 ? 0.552 7.610 8.628 1.00 96.06 87 LEU A CA 1
ATOM 705 C C . LEU A 1 87 ? 1.293 6.326 9.017 1.00 96.06 87 LEU A C 1
ATOM 707 O O . LEU A 1 87 ? 1.691 5.544 8.152 1.00 96.06 87 LEU A O 1
ATOM 711 N N . SER A 1 88 ? 1.463 6.097 10.321 1.00 94.44 88 SER A N 1
ATOM 712 C CA . SER A 1 88 ? 1.760 4.759 10.848 1.00 94.44 88 SER A CA 1
ATOM 713 C C . SER A 1 88 ? 0.479 3.928 10.940 1.00 94.44 88 SER A C 1
ATOM 715 O O . SER A 1 88 ? -0.613 4.457 10.730 1.00 94.44 88 SER A O 1
ATOM 717 N N . VAL A 1 89 ? 0.569 2.639 11.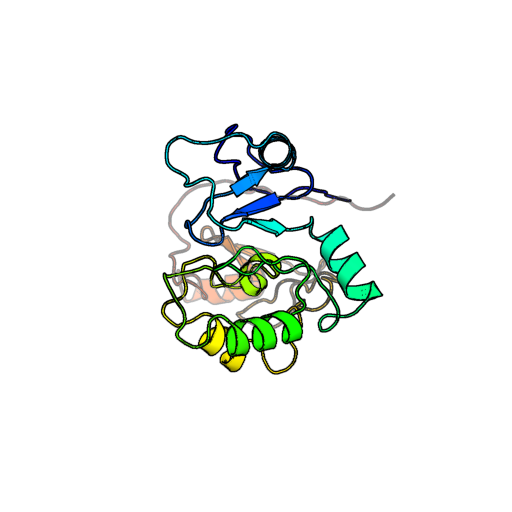283 1.00 92.38 89 VAL A N 1
ATOM 718 C CA . VAL A 1 89 ? -0.631 1.800 11.492 1.00 92.38 89 VAL A CA 1
ATOM 719 C C . VAL A 1 89 ? -1.544 2.415 12.560 1.00 92.38 89 VAL A C 1
ATOM 721 O O . VAL A 1 89 ? -2.729 2.647 12.317 1.00 92.38 89 VAL A O 1
ATOM 724 N N . THR A 1 90 ? -0.977 2.782 13.712 1.00 92.69 90 THR A N 1
ATOM 725 C CA . THR A 1 90 ? -1.704 3.460 14.796 1.00 92.69 90 THR A CA 1
ATOM 726 C C . THR A 1 90 ? -2.220 4.832 14.365 1.00 92.69 90 THR A C 1
ATOM 728 O O . THR A 1 90 ? -3.346 5.202 14.699 1.00 92.69 90 THR A O 1
ATOM 731 N N . GLY A 1 91 ? -1.421 5.584 13.600 1.00 95.38 91 GLY A N 1
ATOM 732 C CA . GLY A 1 91 ? -1.830 6.872 13.037 1.00 95.38 91 GLY A CA 1
ATOM 733 C C . GLY A 1 91 ? -3.041 6.746 12.112 1.00 95.38 91 GLY A C 1
ATOM 734 O O . GLY A 1 91 ? -3.985 7.519 12.241 1.00 95.38 91 GLY A O 1
ATOM 735 N N . MET A 1 92 ? -3.060 5.728 11.248 1.00 95.44 92 MET A N 1
ATOM 736 C CA . MET A 1 92 ? -4.174 5.422 10.350 1.00 95.44 92 MET A CA 1
ATOM 737 C C . MET A 1 92 ? -5.451 5.099 11.127 1.00 95.44 92 MET A C 1
ATOM 739 O O . MET A 1 92 ? -6.503 5.647 10.821 1.00 95.44 92 MET A O 1
ATOM 743 N N . ILE A 1 93 ? -5.373 4.251 12.158 1.00 94.69 93 ILE A N 1
ATOM 744 C CA . ILE A 1 93 ? -6.544 3.903 12.979 1.00 94.69 93 ILE A CA 1
ATOM 745 C C . ILE A 1 93 ? -7.131 5.161 13.634 1.00 94.69 93 ILE A C 1
ATOM 747 O O . ILE A 1 93 ? -8.328 5.412 13.497 1.00 94.69 93 ILE A O 1
ATOM 751 N N . LYS A 1 94 ? -6.291 5.988 14.271 1.00 95.69 94 LYS A N 1
ATOM 752 C CA . LYS A 1 94 ? -6.727 7.247 14.900 1.00 95.69 94 LYS A CA 1
ATOM 753 C C . LYS A 1 94 ? -7.314 8.229 13.882 1.00 95.69 94 LYS A C 1
ATOM 755 O O . LYS A 1 94 ? -8.345 8.844 14.148 1.00 95.69 94 LYS A O 1
ATOM 760 N N . HIS A 1 95 ? -6.687 8.355 12.710 1.00 96.75 95 HIS A N 1
ATOM 761 C CA . HIS A 1 95 ? -7.174 9.189 11.606 1.00 96.75 95 HIS A CA 1
ATOM 762 C C . HIS A 1 95 ? -8.570 8.757 11.153 1.00 96.75 95 HIS A C 1
ATOM 764 O O . HIS A 1 95 ? -9.486 9.575 11.085 1.00 96.75 95 HIS A O 1
ATOM 770 N N . LEU A 1 96 ? -8.758 7.460 10.901 1.00 96.25 96 LEU A N 1
ATOM 771 C CA . LEU A 1 96 ? -10.040 6.907 10.470 1.00 96.25 96 LEU A CA 1
ATOM 772 C C . LEU A 1 96 ? -11.123 7.078 11.539 1.00 96.25 96 LEU A C 1
ATOM 774 O O . LEU A 1 96 ? -12.233 7.471 11.202 1.00 96.25 96 LEU A O 1
ATOM 778 N N . GLN A 1 97 ? -10.806 6.850 12.815 1.0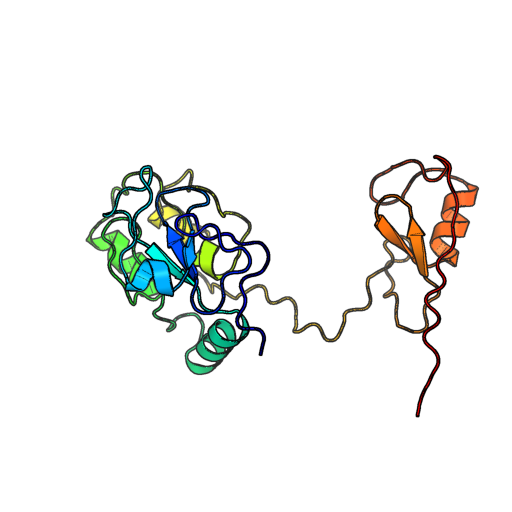0 95.50 97 GLN A N 1
ATOM 779 C CA . GLN A 1 97 ? -11.749 7.079 13.918 1.00 95.50 97 GLN A CA 1
ATOM 780 C C . GLN A 1 97 ? -12.215 8.538 13.995 1.00 95.50 97 GLN A C 1
ATOM 782 O O . GLN A 1 97 ? -13.373 8.789 14.315 1.00 95.50 97 GLN A O 1
ATOM 787 N N . ARG A 1 98 ? -11.338 9.500 13.687 1.00 96.81 98 ARG A N 1
ATOM 788 C CA . ARG A 1 98 ? -11.662 10.928 13.767 1.00 96.81 98 ARG A CA 1
ATOM 789 C C . ARG A 1 98 ? -12.407 11.450 12.538 1.00 96.81 98 ARG A C 1
ATOM 791 O O . ARG A 1 98 ? -13.352 12.215 12.692 1.00 96.81 98 ARG A O 1
ATOM 798 N N . PHE A 1 99 ? -11.986 11.061 11.336 1.00 96.19 99 PHE A N 1
ATOM 799 C CA . PHE A 1 99 ? -12.443 11.694 10.090 1.00 96.19 99 PHE A CA 1
ATOM 800 C C . PHE A 1 99 ? -13.281 10.779 9.185 1.00 96.19 99 PHE A C 1
ATOM 802 O O . PHE A 1 99 ? -13.989 11.276 8.314 1.00 96.19 99 PHE A O 1
ATOM 809 N N . HIS A 1 100 ? -13.235 9.457 9.384 1.00 95.06 100 HIS A N 1
ATOM 810 C CA . HIS A 1 100 ? -13.861 8.464 8.495 1.00 95.06 100 HIS A CA 1
ATOM 811 C C . HIS A 1 100 ? -14.525 7.309 9.266 1.00 95.06 100 HIS A C 1
ATOM 813 O O . HIS A 1 100 ? -14.461 6.150 8.854 1.00 95.06 100 HIS A O 1
ATOM 819 N N . HIS A 1 101 ? -15.152 7.602 10.407 1.00 86.75 101 HIS A N 1
ATOM 820 C CA . HIS A 1 101 ? -15.706 6.580 11.301 1.00 86.75 101 HIS A CA 1
ATOM 821 C C . HIS A 1 101 ? -16.873 5.793 10.685 1.00 86.75 101 HIS A C 1
ATOM 823 O O . HIS A 1 101 ? -17.021 4.607 10.969 1.00 86.75 101 HIS A O 1
ATOM 829 N N . PHE A 1 102 ? -17.645 6.413 9.787 1.00 82.25 102 PHE A N 1
ATOM 830 C CA . PHE A 1 102 ? -18.699 5.746 9.012 1.00 82.25 102 PHE A CA 1
ATOM 831 C C . PHE A 1 102 ? -18.172 4.951 7.805 1.00 82.25 102 PHE A C 1
ATOM 833 O O . PHE A 1 102 ? -18.942 4.294 7.108 1.00 82.25 102 PHE A O 1
ATOM 840 N N . GLY A 1 103 ? -16.862 4.984 7.548 1.00 79.25 103 GLY A N 1
ATOM 841 C CA . GLY A 1 103 ? -16.268 4.392 6.356 1.00 79.25 103 GLY A CA 1
ATOM 842 C C . GLY A 1 103 ? -16.525 5.224 5.098 1.00 79.25 103 GLY A C 1
ATOM 843 O O . GLY A 1 103 ? -16.516 6.453 5.134 1.00 79.25 103 GLY A O 1
ATOM 844 N N . GLY A 1 104 ? -16.687 4.542 3.967 1.00 85.56 104 GLY A N 1
ATOM 845 C CA . GLY A 1 104 ? -16.838 5.159 2.654 1.00 85.56 104 GLY A CA 1
ATOM 846 C C . GLY A 1 104 ? -16.971 4.101 1.563 1.00 85.56 104 GLY A C 1
ATOM 847 O O . GLY A 1 104 ? -17.384 2.973 1.831 1.00 85.56 104 GLY A O 1
ATOM 848 N N . HIS A 1 105 ? -16.588 4.453 0.337 1.00 91.69 105 HIS A N 1
ATOM 849 C CA . HIS A 1 105 ? -16.535 3.504 -0.777 1.00 91.69 105 HIS A CA 1
ATOM 850 C C . HIS A 1 105 ? -15.567 2.333 -0.492 1.00 91.69 105 HIS A C 1
ATOM 852 O O . HIS A 1 105 ? -14.695 2.444 0.378 1.00 91.69 105 HIS A O 1
ATOM 858 N N . PRO A 1 106 ? -15.671 1.208 -1.223 1.00 94.56 106 PRO A N 1
ATOM 859 C CA . PRO A 1 106 ? -14.694 0.128 -1.132 1.00 94.56 106 PRO A CA 1
ATOM 860 C C . PRO A 1 106 ? -13.273 0.634 -1.399 1.00 94.56 106 PRO A C 1
ATOM 862 O O . PRO A 1 106 ? -13.045 1.467 -2.280 1.00 94.56 106 PRO A O 1
ATOM 865 N N . VAL A 1 107 ? -12.320 0.138 -0.614 1.00 95.62 107 VAL A N 1
ATOM 866 C CA . VAL A 1 107 ? -10.904 0.516 -0.684 1.00 95.62 107 VAL A CA 1
ATOM 867 C C . VAL A 1 107 ? -10.022 -0.698 -0.451 1.00 95.62 107 VAL A C 1
ATOM 869 O O . VAL A 1 107 ? -10.440 -1.683 0.159 1.00 95.62 107 VAL A O 1
ATOM 872 N N . ARG A 1 108 ? -8.775 -0.620 -0.901 1.00 95.19 108 ARG A N 1
ATOM 873 C CA . ARG A 1 108 ? -7.719 -1.582 -0.587 1.00 95.19 108 ARG A CA 1
ATOM 874 C C . ARG A 1 108 ? -7.028 -1.156 0.704 1.00 95.19 108 ARG A C 1
ATOM 876 O O . ARG A 1 108 ? -6.868 0.033 0.977 1.00 95.19 108 ARG A O 1
ATOM 883 N N . CYS A 1 109 ? -6.589 -2.123 1.503 1.00 94.62 109 CYS A N 1
ATOM 884 C CA . CYS A 1 109 ? -5.825 -1.825 2.711 1.00 94.62 109 CYS A CA 1
ATOM 885 C C . CYS A 1 109 ? -4.374 -1.450 2.341 1.00 94.62 109 CYS A C 1
ATOM 887 O O . CYS A 1 109 ? -3.655 -2.315 1.829 1.00 94.62 109 CYS A O 1
ATOM 889 N N . PRO A 1 110 ? -3.900 -0.219 2.631 1.00 94.88 110 PRO A N 1
ATOM 890 C CA . PRO A 1 110 ? -2.530 0.197 2.310 1.00 94.88 110 PRO A CA 1
ATOM 891 C C . PRO A 1 110 ? -1.476 -0.687 2.994 1.00 94.88 110 PRO A C 1
ATOM 893 O O . PRO A 1 110 ? -0.431 -0.970 2.415 1.00 94.88 110 PRO A O 1
ATOM 896 N N . ILE A 1 111 ? -1.778 -1.194 4.193 1.00 92.25 111 ILE A N 1
ATOM 897 C CA . ILE A 1 111 ? -0.879 -2.071 4.949 1.00 92.25 111 ILE A CA 1
ATOM 898 C C . ILE A 1 111 ? -0.813 -3.460 4.298 1.00 92.25 111 ILE A C 1
ATOM 900 O O . ILE A 1 111 ? 0.278 -3.962 4.043 1.00 92.25 111 ILE A O 1
ATOM 904 N N . CYS A 1 112 ? -1.953 -4.070 3.946 1.00 91.62 112 CYS A N 1
ATOM 905 C CA . CYS A 1 112 ? -1.958 -5.355 3.233 1.00 91.62 112 CYS A CA 1
ATOM 906 C C . CYS A 1 112 ? -1.212 -5.279 1.895 1.00 91.62 112 CYS A C 1
ATOM 908 O O . CYS A 1 112 ? -0.509 -6.227 1.546 1.00 91.62 112 CYS A O 1
ATOM 910 N N . LEU A 1 113 ? -1.344 -4.163 1.168 1.00 91.38 113 LEU A N 1
ATOM 911 C CA . LEU A 1 113 ? -0.654 -3.960 -0.105 1.00 91.38 113 LEU A CA 1
ATOM 912 C C . LEU A 1 113 ? 0.863 -3.919 0.053 1.00 91.38 113 LEU A C 1
ATOM 914 O O . LEU A 1 113 ? 1.560 -4.623 -0.678 1.00 91.38 113 LEU A O 1
ATOM 918 N N . VAL A 1 114 ? 1.365 -3.151 1.022 1.00 91.00 114 VAL A N 1
ATOM 919 C CA . VAL A 1 114 ? 2.807 -3.052 1.291 1.00 91.00 114 VAL A CA 1
ATOM 920 C C . VAL A 1 114 ? 3.373 -4.399 1.747 1.00 91.00 114 VAL A C 1
ATOM 922 O O . VAL A 1 114 ? 4.371 -4.863 1.202 1.00 91.00 114 VAL A O 1
ATOM 925 N N . TYR A 1 115 ? 2.697 -5.084 2.672 1.00 85.75 115 TYR A N 1
ATOM 926 C CA . TYR A 1 115 ? 3.135 -6.393 3.174 1.00 85.75 115 TYR A CA 1
ATOM 927 C C . TYR A 1 115 ? 2.819 -7.568 2.229 1.00 85.75 115 TYR A C 1
ATOM 929 O O . TYR A 1 115 ? 3.023 -8.722 2.605 1.00 85.75 115 TYR A O 1
ATOM 937 N N . LYS A 1 116 ? 2.306 -7.308 1.016 1.00 79.75 116 LYS A N 1
ATOM 938 C CA . LYS A 1 116 ? 1.889 -8.328 0.032 1.00 79.75 116 LYS A CA 1
ATOM 939 C C . LYS A 1 116 ? 0.947 -9.398 0.622 1.00 79.75 116 LYS A C 1
ATOM 941 O O . LYS A 1 116 ? 0.948 -10.541 0.164 1.00 79.75 116 LYS A O 1
ATOM 946 N N . MET A 1 117 ? 0.141 -9.053 1.628 1.00 61.03 117 MET A N 1
ATOM 947 C CA . MET A 1 117 ? -0.764 -10.009 2.271 1.00 61.03 117 MET A CA 1
ATOM 948 C C . MET A 1 117 ? -1.909 -10.404 1.329 1.00 61.03 117 MET A C 1
ATOM 950 O O . MET A 1 117 ? -2.291 -9.633 0.452 1.00 61.03 117 MET A O 1
ATOM 954 N N . ARG A 1 118 ? -2.460 -11.611 1.531 1.00 49.03 118 ARG A N 1
ATOM 955 C CA . ARG A 1 118 ? -3.463 -12.319 0.698 1.00 49.03 118 ARG A CA 1
ATOM 956 C C . ARG A 1 118 ? -4.687 -11.506 0.211 1.00 49.03 118 ARG A C 1
ATOM 958 O O . ARG A 1 118 ? -5.393 -11.998 -0.657 1.00 49.03 118 ARG A O 1
ATOM 965 N N . ASN A 1 119 ? -4.923 -10.282 0.687 1.00 52.56 119 ASN A N 1
ATOM 966 C CA . ASN A 1 119 ? -5.999 -9.397 0.228 1.00 52.56 119 ASN A CA 1
ATOM 967 C C . ASN A 1 119 ? -5.453 -8.217 -0.591 1.00 52.56 119 ASN A C 1
ATOM 969 O O . ASN A 1 119 ? -5.306 -7.106 -0.081 1.00 52.56 119 ASN A O 1
ATOM 973 N N . ARG A 1 120 ? -5.178 -8.455 -1.881 1.00 64.75 120 ARG A N 1
ATOM 974 C CA . ARG A 1 120 ? -4.902 -7.387 -2.864 1.00 64.75 120 ARG A CA 1
ATOM 975 C C . ARG A 1 120 ? -6.172 -6.737 -3.420 1.00 64.75 120 ARG A C 1
ATOM 977 O O . ARG A 1 120 ? -6.052 -5.754 -4.147 1.00 64.75 120 ARG A O 1
ATOM 984 N N . HIS A 1 121 ? -7.335 -7.276 -3.079 1.00 83.31 121 HIS A N 1
ATOM 985 C CA . HIS A 1 121 ? -8.648 -6.839 -3.542 1.00 83.31 121 HIS A CA 1
ATOM 986 C C . HIS A 1 121 ? -9.238 -5.749 -2.654 1.00 83.31 121 HIS A C 1
ATOM 988 O O . HIS A 1 121 ? -8.708 -5.433 -1.579 1.00 83.31 121 HIS A O 1
ATOM 994 N N . LEU A 1 122 ? -10.355 -5.189 -3.106 1.00 90.06 122 LEU A N 1
ATOM 995 C CA . LEU A 1 122 ? -11.150 -4.276 -2.302 1.00 90.06 122 LEU A CA 1
ATOM 996 C C . LEU A 1 122 ? -11.687 -4.982 -1.051 1.00 90.06 122 LEU A C 1
ATOM 998 O O . LEU A 1 122 ? -12.100 -6.144 -1.075 1.00 90.06 122 LEU A O 1
ATOM 1002 N N . LEU A 1 123 ? -11.657 -4.273 0.075 1.00 91.38 123 LEU A N 1
ATOM 1003 C CA . LEU A 1 123 ? -12.181 -4.783 1.332 1.00 91.38 123 LEU A CA 1
ATOM 1004 C C . LEU A 1 123 ? -13.706 -4.918 1.255 1.00 91.38 123 LEU A C 1
ATOM 1006 O O . LEU A 1 123 ? -14.403 -4.011 0.809 1.00 91.38 123 LEU A O 1
ATOM 1010 N N . LYS A 1 124 ? -14.218 -6.043 1.765 1.00 89.75 124 LYS A N 1
ATOM 1011 C CA . LYS A 1 124 ? -15.662 -6.272 1.954 1.00 89.75 124 LYS A CA 1
ATOM 1012 C C . LYS A 1 124 ? -16.220 -5.574 3.201 1.00 89.75 124 LYS A C 1
ATOM 1014 O O . LYS A 1 124 ? -17.427 -5.444 3.344 1.00 89.75 124 LYS A O 1
ATOM 1019 N N . THR A 1 125 ? -15.344 -5.165 4.115 1.00 90.56 125 THR A N 1
ATOM 1020 C CA . THR A 1 125 ? -15.664 -4.418 5.339 1.00 90.56 125 THR A CA 1
ATOM 1021 C C . THR A 1 125 ? -15.077 -3.012 5.255 1.00 90.56 125 THR A C 1
ATOM 1023 O O . THR A 1 125 ? -14.224 -2.744 4.407 1.00 90.56 125 THR A O 1
ATOM 1026 N N . THR A 1 126 ? -15.446 -2.121 6.178 1.00 93.81 126 THR A N 1
ATOM 1027 C CA . THR A 1 126 ? -14.771 -0.819 6.282 1.00 93.81 126 THR A CA 1
ATOM 1028 C C . THR A 1 126 ? -13.284 -1.004 6.596 1.00 93.81 126 THR A C 1
ATOM 1030 O O . THR A 1 126 ? -12.884 -1.993 7.229 1.00 93.81 126 THR A O 1
ATOM 1033 N N . LEU A 1 127 ? -12.448 -0.045 6.178 1.00 94.38 127 LEU A N 1
ATOM 1034 C CA . LEU A 1 127 ? -11.021 -0.099 6.493 1.00 94.38 127 LEU A CA 1
ATOM 1035 C C . LEU A 1 127 ? -10.794 -0.106 8.008 1.00 94.38 127 LEU A C 1
ATOM 1037 O O . LEU A 1 127 ? -9.998 -0.903 8.490 1.00 94.38 127 LEU A O 1
ATOM 1041 N N . LEU A 1 128 ? -11.516 0.723 8.768 1.00 94.31 128 LEU A N 1
ATOM 1042 C CA . LEU A 1 128 ? -11.362 0.789 10.223 1.00 94.31 128 LEU A CA 1
ATOM 1043 C C . LEU A 1 128 ? -11.637 -0.569 10.889 1.00 94.31 128 LEU A C 1
ATOM 1045 O O . LEU A 1 128 ? -10.822 -1.032 11.686 1.00 94.31 128 LEU A O 1
ATOM 1049 N N . GLN A 1 129 ? -12.731 -1.241 10.515 1.00 92.50 129 GLN A N 1
ATOM 1050 C CA . GLN A 1 129 ? -13.053 -2.573 11.030 1.00 92.50 129 GLN A CA 1
ATOM 1051 C C . GLN A 1 129 ? -11.977 -3.599 10.652 1.00 92.50 129 GLN A C 1
ATOM 1053 O O . GLN A 1 129 ? -11.557 -4.400 11.488 1.00 92.50 129 GLN A O 1
ATOM 1058 N N . HIS A 1 130 ? -11.488 -3.551 9.410 1.00 92.25 130 HIS A N 1
ATOM 1059 C CA . HIS A 1 130 ? -10.406 -4.418 8.953 1.00 92.25 130 HIS A CA 1
ATOM 1060 C C . HIS A 1 130 ? -9.113 -4.206 9.758 1.00 92.25 130 HIS A C 1
ATOM 1062 O O . HIS A 1 130 ? -8.506 -5.182 10.199 1.00 92.25 130 HIS A O 1
ATOM 1068 N N . LEU A 1 131 ? -8.706 -2.953 9.995 1.00 91.75 131 LEU A N 1
ATOM 1069 C CA . LEU A 1 131 ? -7.493 -2.636 10.755 1.00 91.75 131 LEU A CA 1
ATOM 1070 C C . LEU A 1 131 ? -7.596 -3.081 12.212 1.00 91.75 131 LEU A C 1
ATOM 1072 O O . LEU A 1 131 ? -6.676 -3.720 12.717 1.00 91.75 131 LEU A O 1
ATOM 1076 N N . LEU A 1 132 ? -8.728 -2.818 12.866 1.00 90.81 132 LEU A N 1
ATOM 1077 C CA . LEU A 1 132 ? -8.950 -3.248 14.246 1.00 90.81 132 LEU A CA 1
ATOM 1078 C C . LEU A 1 132 ? -8.977 -4.777 14.390 1.00 90.81 132 LEU A C 1
ATOM 1080 O O . LEU A 1 132 ? -8.561 -5.289 15.425 1.00 90.81 132 LEU A O 1
ATOM 1084 N N . GLY A 1 133 ? -9.435 -5.503 13.365 1.00 88.94 133 GLY A N 1
ATOM 1085 C CA . GLY A 1 133 ? -9.504 -6.966 13.389 1.00 88.94 133 GLY A CA 1
ATOM 1086 C C . GLY A 1 133 ? -8.244 -7.696 12.908 1.00 88.94 133 GLY A C 1
ATOM 1087 O O . GLY A 1 133 ? -8.085 -8.876 13.210 1.00 88.94 133 GLY A O 1
ATOM 1088 N N . ARG A 1 134 ? -7.371 -7.051 12.119 1.00 87.50 134 ARG A N 1
ATOM 1089 C CA . ARG A 1 134 ? -6.225 -7.718 11.456 1.00 87.50 134 ARG A CA 1
ATOM 1090 C C . ARG A 1 134 ? -4.865 -7.057 11.686 1.00 87.50 134 ARG A C 1
ATOM 1092 O O . ARG A 1 134 ? -3.858 -7.673 11.356 1.00 87.50 134 ARG A O 1
ATOM 1099 N N . HIS A 1 135 ? -4.827 -5.833 12.215 1.00 85.88 135 HIS A N 1
ATOM 1100 C CA . HIS A 1 135 ? -3.609 -5.018 12.324 1.00 85.88 135 HIS A CA 1
ATOM 1101 C C . HIS A 1 135 ? -3.455 -4.299 13.681 1.00 85.88 135 HIS A C 1
ATOM 1103 O O . HIS A 1 135 ? -2.595 -3.430 13.810 1.00 85.88 135 HIS A O 1
ATOM 1109 N N . LYS A 1 136 ? -4.297 -4.613 14.675 1.00 74.56 136 LYS A N 1
ATOM 1110 C CA . LYS A 1 136 ? -4.341 -3.930 15.980 1.00 74.56 136 LYS A CA 1
ATOM 1111 C C . LYS A 1 136 ? -3.235 -4.375 16.942 1.00 74.56 136 LYS A C 1
ATOM 1113 O O . LYS A 1 136 ? -2.726 -3.550 17.688 1.00 74.56 136 LYS A O 1
ATOM 1118 N N . GLU A 1 137 ? -2.866 -5.650 16.900 1.00 58.44 137 GLU A N 1
ATOM 1119 C CA . GLU A 1 137 ? -1.817 -6.239 17.732 1.00 58.44 137 GLU A CA 1
ATOM 1120 C C . GLU A 1 137 ? -0.718 -6.722 16.794 1.00 58.44 137 GLU A C 1
ATOM 1122 O O . GLU A 1 137 ? -0.921 -7.664 16.037 1.00 58.44 137 GLU A O 1
ATOM 1127 N N . GLU A 1 138 ? 0.375 -5.957 16.767 1.00 54.12 138 GLU A N 1
ATOM 1128 C CA . GLU A 1 138 ? 1.622 -6.224 16.050 1.00 54.12 138 GLU A CA 1
ATOM 1129 C C . GLU A 1 138 ? 1.431 -6.756 14.626 1.00 54.12 138 GLU A C 1
ATOM 1131 O O . GLU A 1 138 ? 1.368 -7.954 14.352 1.00 54.12 138 GLU A O 1
ATOM 1136 N N . CYS A 1 139 ? 1.416 -5.831 13.666 1.00 49.94 139 CYS A N 1
ATOM 1137 C CA . CYS A 1 139 ? 1.578 -6.162 12.258 1.00 49.94 139 CYS A CA 1
ATOM 1138 C C . CYS A 1 139 ? 3.028 -6.621 12.023 1.00 49.94 139 CYS A C 1
ATOM 1140 O O . CYS A 1 139 ? 3.821 -5.926 11.388 1.00 49.94 139 CYS A O 1
ATOM 1142 N N . VAL A 1 140 ? 3.405 -7.770 12.585 1.00 50.62 140 VAL A N 1
ATOM 1143 C CA . VAL A 1 140 ? 4.675 -8.414 12.292 1.00 50.62 140 VAL A CA 1
ATOM 1144 C C . VAL A 1 140 ? 4.574 -8.817 10.823 1.00 50.62 140 VAL A C 1
ATOM 1146 O O . VAL A 1 140 ? 3.639 -9.548 10.466 1.00 50.62 140 VAL A O 1
ATOM 1149 N N . PRO A 1 141 ? 5.470 -8.364 9.924 1.00 47.69 141 PRO A N 1
ATOM 1150 C CA . PRO A 1 141 ? 5.621 -9.085 8.675 1.00 47.69 141 PRO A CA 1
ATOM 1151 C C . PRO A 1 141 ? 5.788 -10.544 9.062 1.00 47.69 141 PRO A C 1
ATOM 1153 O O . PRO A 1 141 ? 6.718 -10.872 9.798 1.00 47.69 141 PRO A O 1
ATOM 1156 N N . ARG A 1 142 ? 4.946 -11.436 8.538 1.00 42.41 142 ARG A N 1
ATOM 1157 C CA . ARG A 1 142 ? 5.365 -12.828 8.403 1.00 42.41 142 ARG A CA 1
ATOM 1158 C C . ARG A 1 142 ? 6.495 -12.851 7.375 1.00 42.41 142 ARG A C 1
ATOM 1160 O O . ARG A 1 142 ? 6.336 -13.340 6.264 1.00 42.41 142 ARG A O 1
ATOM 1167 N N . ARG A 1 143 ? 7.656 -12.316 7.750 1.00 42.03 143 ARG A N 1
ATOM 1168 C CA . ARG A 1 143 ? 8.885 -13.005 7.458 1.00 42.03 143 ARG A CA 1
ATOM 1169 C C . ARG A 1 143 ? 8.710 -14.324 8.201 1.00 42.03 143 ARG A C 1
ATOM 1171 O O . ARG A 1 143 ? 8.879 -14.392 9.412 1.00 42.03 143 ARG A O 1
ATOM 1178 N N . GLY A 1 144 ? 8.375 -15.378 7.453 1.00 41.22 144 GLY A N 1
ATOM 1179 C CA . GLY A 1 144 ? 9.103 -16.608 7.733 1.00 41.22 144 GLY A CA 1
ATOM 1180 C C . GLY A 1 144 ? 10.582 -16.220 7.876 1.00 41.22 144 GLY A C 1
ATOM 1181 O O . GLY A 1 144 ? 10.990 -15.239 7.234 1.00 41.22 144 GLY A O 1
ATOM 1182 N N . PRO A 1 145 ? 11.336 -16.875 8.771 1.00 29.11 145 PRO A N 1
ATOM 1183 C CA . PRO A 1 145 ? 12.729 -16.527 9.037 1.00 29.11 145 PRO A CA 1
ATOM 1184 C C . PRO A 1 145 ? 13.448 -16.204 7.721 1.00 29.11 145 PRO A C 1
ATOM 1186 O O . PRO A 1 145 ? 13.067 -16.787 6.696 1.00 29.11 145 PRO A O 1
ATOM 1189 N N . PRO A 1 146 ? 14.423 -15.262 7.709 1.00 36.06 146 PRO A N 1
ATOM 1190 C CA . PRO A 1 146 ? 15.244 -15.049 6.518 1.00 36.06 146 PRO A CA 1
ATOM 1191 C C . PRO A 1 146 ? 15.558 -16.433 5.978 1.00 36.06 146 PRO A C 1
ATOM 1193 O O . PRO A 1 146 ? 15.952 -17.279 6.779 1.00 36.06 146 PRO A O 1
ATOM 1196 N N . GLN A 1 147 ? 15.251 -16.711 4.710 1.00 42.34 147 GLN A N 1
ATOM 1197 C CA . GLN A 1 147 ? 15.607 -17.993 4.120 1.00 42.34 147 GLN A CA 1
ATOM 1198 C C . GLN A 1 147 ? 17.148 -18.076 4.121 1.00 42.34 147 GLN A C 1
ATOM 1200 O O . GLN A 1 147 ? 17.790 -17.902 3.095 1.00 42.34 147 GLN A O 1
ATOM 1205 N N . ALA A 1 148 ? 17.761 -18.372 5.272 1.00 39.00 148 ALA A N 1
ATOM 1206 C CA . ALA A 1 148 ? 18.561 -19.566 5.379 1.00 39.00 148 ALA A CA 1
ATOM 1207 C C . ALA A 1 148 ? 17.679 -20.623 4.744 1.00 39.00 148 ALA A C 1
ATOM 1209 O O . ALA A 1 148 ? 16.586 -20.872 5.245 1.00 39.00 148 ALA A O 1
ATOM 1210 N N . GLN A 1 149 ? 18.051 -21.033 3.538 1.00 41.16 149 GLN A N 1
ATOM 1211 C CA . GLN A 1 149 ? 17.328 -21.988 2.720 1.00 41.16 149 GLN A CA 1
ATOM 1212 C C . GLN A 1 149 ? 16.786 -23.092 3.636 1.00 41.16 149 GLN A C 1
ATOM 1214 O O . GLN A 1 149 ? 17.527 -23.988 4.032 1.00 41.16 149 GLN A O 1
ATOM 1219 N N . CYS A 1 150 ? 15.514 -22.998 4.040 1.00 39.06 150 CYS A N 1
ATOM 1220 C CA . CYS A 1 150 ? 14.841 -24.125 4.648 1.00 39.06 150 CYS A CA 1
ATOM 1221 C C . CYS A 1 150 ? 14.699 -25.078 3.479 1.00 39.06 150 CYS A C 1
ATOM 1223 O O . CYS A 1 150 ? 13.886 -24.849 2.581 1.00 39.06 150 CYS A O 1
ATOM 1225 N N . ALA A 1 151 ? 15.611 -26.044 3.446 1.00 54.03 151 ALA A N 1
ATOM 1226 C CA . ALA A 1 151 ? 15.551 -27.217 2.606 1.00 54.03 151 ALA A CA 1
ATOM 1227 C C . ALA A 1 151 ? 14.074 -27.623 2.435 1.00 54.03 151 ALA A C 1
ATOM 1229 O O . ALA A 1 151 ? 13.390 -27.783 3.450 1.00 54.03 151 ALA A O 1
ATOM 1230 N N . PRO A 1 152 ? 13.546 -27.685 1.200 1.00 67.56 152 PRO A N 1
ATOM 1231 C CA . PRO A 1 152 ? 12.139 -28.003 0.981 1.00 67.56 152 PRO A CA 1
ATOM 1232 C C . PRO A 1 152 ? 11.792 -29.319 1.694 1.00 67.56 152 PRO A C 1
ATOM 1234 O O . PRO A 1 152 ? 12.566 -30.259 1.640 1.00 67.56 152 PRO A O 1
ATOM 1237 N N . GLU A 1 153 ? 10.676 -29.402 2.415 1.00 83.44 153 GLU A N 1
ATOM 1238 C CA . GLU A 1 153 ? 10.346 -30.577 3.242 1.00 83.44 153 GLU A CA 1
ATOM 1239 C C . GLU A 1 153 ? 9.635 -31.664 2.422 1.00 83.44 153 GLU A C 1
ATOM 1241 O O . GLU A 1 153 ? 8.725 -31.384 1.633 1.00 83.44 153 GLU A O 1
ATOM 1246 N N . CYS A 1 154 ? 10.033 -32.924 2.595 1.00 85.75 154 CYS A N 1
ATOM 1247 C CA . CYS A 1 154 ? 9.384 -34.053 1.943 1.00 85.75 154 CYS A CA 1
ATOM 1248 C C . CYS A 1 154 ? 8.088 -34.412 2.678 1.00 85.75 154 CYS A C 1
ATOM 1250 O O . CYS A 1 154 ? 8.116 -35.088 3.698 1.00 85.75 154 CYS A O 1
ATOM 1252 N N . SER A 1 155 ? 6.929 -34.069 2.116 1.00 87.31 155 SER A N 1
ATOM 1253 C CA . SER A 1 155 ? 5.618 -34.350 2.743 1.00 87.31 155 SER A CA 1
ATOM 1254 C C . SER A 1 155 ? 5.258 -35.836 2.955 1.00 87.31 155 SER A C 1
ATOM 1256 O O . SER A 1 155 ? 4.228 -36.123 3.556 1.00 87.31 155 SER A O 1
ATOM 1258 N N . ILE A 1 156 ? 6.078 -36.785 2.478 1.00 89.00 156 ILE A N 1
ATOM 1259 C CA . ILE A 1 156 ? 5.902 -38.223 2.758 1.00 89.00 156 ILE A CA 1
ATOM 1260 C C . ILE A 1 156 ? 6.553 -38.614 4.093 1.00 89.00 156 ILE A C 1
ATOM 1262 O O . ILE A 1 156 ? 5.976 -39.407 4.828 1.00 89.00 156 ILE A O 1
ATOM 1266 N N . CYS A 1 157 ? 7.745 -38.088 4.399 1.00 90.38 157 CYS A N 1
ATOM 1267 C CA . CYS A 1 157 ? 8.490 -38.425 5.622 1.00 90.38 157 CYS A CA 1
ATOM 1268 C C . CYS A 1 157 ? 8.603 -37.268 6.624 1.00 90.38 157 CYS A C 1
ATOM 1270 O O . CYS A 1 157 ? 9.064 -37.490 7.732 1.00 90.38 157 CYS A O 1
ATOM 1272 N N . MET A 1 158 ? 8.148 -36.068 6.251 1.00 84.06 158 MET A N 1
ATOM 1273 C CA . MET A 1 158 ? 8.221 -34.826 7.033 1.00 84.06 158 MET A CA 1
ATOM 1274 C C . MET A 1 158 ? 9.654 -34.357 7.354 1.00 84.06 158 MET A C 1
ATOM 1276 O O . MET A 1 158 ? 9.865 -33.543 8.246 1.00 84.06 158 MET A O 1
ATOM 1280 N N . ASP A 1 159 ? 10.647 -34.837 6.595 1.00 81.69 159 ASP A N 1
ATOM 1281 C CA . ASP A 1 159 ? 12.053 -34.449 6.756 1.00 81.69 159 ASP A CA 1
ATOM 1282 C C . ASP A 1 159 ? 12.493 -33.402 5.715 1.00 81.69 159 ASP A C 1
ATOM 1284 O O . ASP A 1 159 ? 12.021 -33.425 4.568 1.00 81.69 159 ASP A O 1
ATOM 1288 N N . PRO A 1 160 ? 13.442 -32.512 6.060 1.00 77.75 160 PRO A N 1
ATOM 1289 C CA . PRO A 1 160 ? 13.997 -31.525 5.135 1.00 77.75 160 PRO A CA 1
ATOM 1290 C C . PRO A 1 160 ? 14.820 -32.171 4.006 1.00 77.75 160 PRO A C 1
ATOM 1292 O O . PRO A 1 160 ? 15.729 -32.959 4.257 1.00 77.75 160 PRO A O 1
ATOM 1295 N N . MET A 1 161 ? 14.571 -31.763 2.759 1.00 78.69 161 MET A N 1
ATOM 1296 C CA . MET A 1 161 ? 15.348 -32.153 1.575 1.00 78.69 161 MET A CA 1
ATOM 1297 C C . MET A 1 161 ? 16.560 -31.226 1.419 1.00 78.69 161 MET A C 1
ATOM 1299 O O . MET A 1 161 ? 16.503 -30.168 0.787 1.00 78.69 161 MET A O 1
ATOM 1303 N N . THR A 1 162 ? 17.656 -31.594 2.075 1.00 77.06 162 THR A N 1
ATOM 1304 C CA . THR A 1 162 ? 18.932 -30.859 2.076 1.00 77.06 162 THR A CA 1
ATOM 1305 C C . THR A 1 162 ? 19.698 -31.023 0.754 1.00 77.06 162 THR A C 1
ATOM 1307 O O . THR A 1 162 ? 19.334 -31.849 -0.078 1.00 77.06 162 THR A O 1
ATOM 1310 N N . MET A 1 163 ? 20.808 -30.296 0.562 1.00 65.00 163 MET A N 1
ATOM 1311 C CA . MET A 1 163 ? 21.669 -30.425 -0.635 1.00 65.00 163 MET A CA 1
ATOM 1312 C C . MET A 1 163 ? 22.191 -31.854 -0.880 1.00 65.00 163 MET A C 1
ATOM 1314 O O . MET A 1 163 ? 22.502 -32.206 -2.011 1.00 65.00 163 MET A O 1
ATOM 1318 N N . MET A 1 164 ? 22.262 -32.687 0.163 1.00 68.94 164 MET A N 1
ATOM 1319 C CA . MET A 1 164 ? 22.688 -34.091 0.067 1.00 68.94 164 MET A CA 1
ATOM 1320 C C . MET A 1 164 ? 21.530 -35.060 -0.212 1.00 68.94 164 MET A C 1
ATOM 1322 O O . MET A 1 164 ? 21.741 -36.262 -0.370 1.00 68.94 164 MET A O 1
ATOM 1326 N N . SER A 1 165 ? 20.293 -34.567 -0.233 1.00 78.44 165 SER A N 1
ATOM 1327 C CA . SER A 1 165 ? 19.111 -35.403 -0.399 1.00 78.44 165 SER A CA 1
ATOM 1328 C C . SER A 1 165 ? 18.907 -35.746 -1.873 1.00 78.44 165 SER A C 1
ATOM 1330 O O . SER A 1 165 ? 18.900 -34.870 -2.735 1.00 78.44 165 SER A O 1
ATOM 1332 N N . SER A 1 166 ? 18.680 -37.024 -2.182 1.00 83.44 166 SER A N 1
ATOM 1333 C CA . SER A 1 166 ? 18.200 -37.403 -3.513 1.00 83.44 166 SER A CA 1
ATOM 1334 C C . SER A 1 166 ? 16.724 -37.043 -3.624 1.00 83.44 166 SER A C 1
ATOM 1336 O O . SER A 1 166 ? 15.894 -37.545 -2.861 1.00 83.44 166 SER A O 1
ATOM 1338 N N . VAL A 1 167 ? 16.397 -36.181 -4.578 1.00 87.88 167 VAL A N 1
ATOM 1339 C CA . VAL A 1 167 ? 15.077 -35.572 -4.706 1.00 87.88 167 VAL A CA 1
ATOM 1340 C C . VAL A 1 167 ? 14.525 -35.782 -6.109 1.00 87.88 167 VAL A C 1
ATOM 1342 O O . VAL A 1 167 ? 15.252 -35.717 -7.101 1.00 87.88 167 VAL A O 1
ATOM 1345 N N . ARG A 1 168 ? 13.213 -36.005 -6.202 1.00 84.50 168 ARG A N 1
ATOM 1346 C CA . ARG A 1 168 ? 12.505 -36.216 -7.460 1.00 84.50 168 ARG A CA 1
ATOM 1347 C C . ARG A 1 168 ? 11.306 -35.284 -7.570 1.00 84.50 168 ARG A C 1
ATOM 1349 O O . ARG A 1 168 ? 10.496 -35.169 -6.651 1.00 84.50 168 ARG A O 1
ATOM 1356 N N . ASN A 1 169 ? 11.186 -34.668 -8.742 1.00 84.62 169 ASN A N 1
ATOM 1357 C CA . ASN A 1 169 ? 10.062 -33.817 -9.111 1.00 84.62 169 ASN A CA 1
ATOM 1358 C C . ASN A 1 169 ? 9.067 -34.611 -9.958 1.00 84.62 169 ASN A C 1
ATOM 1360 O O . ASN A 1 169 ? 9.454 -35.326 -10.886 1.00 84.62 169 ASN A O 1
ATOM 1364 N N . LEU A 1 170 ? 7.783 -34.469 -9.655 1.00 84.44 170 LEU A N 1
ATOM 1365 C CA . LEU A 1 170 ? 6.699 -34.978 -10.490 1.00 84.44 170 LEU A CA 1
ATOM 1366 C C . LEU A 1 170 ? 6.308 -33.933 -11.545 1.00 84.44 170 LEU A C 1
ATOM 1368 O O . LEU A 1 170 ? 6.533 -32.740 -11.358 1.00 84.44 170 LEU A O 1
ATOM 1372 N N . GLN A 1 171 ? 5.639 -34.358 -12.620 1.00 80.75 171 GLN A N 1
ATOM 1373 C CA . GLN A 1 171 ? 5.165 -33.457 -13.687 1.00 80.75 171 GLN A CA 1
ATOM 1374 C C . GLN A 1 171 ? 4.191 -32.373 -13.194 1.00 80.75 171 GLN A C 1
ATOM 1376 O O . GLN A 1 171 ? 4.107 -31.298 -13.775 1.00 80.75 171 GLN A O 1
ATOM 1381 N N . CYS A 1 172 ? 3.485 -32.624 -12.089 1.00 83.19 172 CYS A N 1
ATOM 1382 C CA . CYS A 1 172 ? 2.642 -31.625 -11.431 1.00 83.19 172 CYS A CA 1
ATOM 1383 C C . CYS A 1 172 ? 3.432 -30.525 -10.692 1.00 83.19 172 CYS A C 1
ATOM 1385 O O . CYS A 1 172 ? 2.817 -29.649 -10.090 1.00 83.19 172 CYS A O 1
ATOM 1387 N N . GLY A 1 173 ? 4.768 -30.586 -10.691 1.00 79.62 173 GLY A N 1
ATOM 1388 C CA . GLY A 1 173 ? 5.658 -29.610 -10.059 1.00 79.62 173 GLY A CA 1
ATOM 1389 C C . GLY A 1 173 ? 5.985 -29.882 -8.587 1.00 79.62 173 GLY A C 1
ATOM 1390 O O . GLY A 1 173 ? 6.765 -29.140 -8.001 1.00 79.62 173 GLY A O 1
ATOM 1391 N N . HIS A 1 174 ? 5.424 -30.932 -7.979 1.00 88.06 174 HIS A N 1
ATOM 1392 C CA . HIS A 1 174 ? 5.691 -31.283 -6.581 1.00 88.06 174 HIS A CA 1
ATOM 1393 C C . HIS A 1 174 ? 6.965 -32.117 -6.413 1.00 88.06 174 HIS A C 1
ATOM 1395 O O . HIS A 1 174 ? 7.285 -32.951 -7.264 1.00 88.06 174 HIS A O 1
ATOM 1401 N N . GLN A 1 175 ? 7.647 -31.915 -5.285 1.00 88.75 175 GLN A N 1
ATOM 1402 C CA . GLN A 1 175 ? 8.974 -32.444 -4.992 1.00 88.75 175 GLN A CA 1
ATOM 1403 C C . GLN A 1 175 ? 8.975 -33.319 -3.729 1.00 88.75 175 GLN A C 1
ATOM 1405 O O . GLN A 1 175 ? 8.324 -32.983 -2.741 1.00 88.75 175 GLN A O 1
ATOM 1410 N N . PHE A 1 176 ? 9.710 -34.433 -3.767 1.00 89.38 176 PHE A N 1
ATOM 1411 C CA . PHE A 1 176 ? 9.810 -35.410 -2.677 1.00 89.38 176 PHE A CA 1
ATOM 1412 C C . PHE A 1 176 ? 11.187 -36.087 -2.689 1.00 89.38 176 PHE A C 1
ATOM 1414 O O . PHE A 1 176 ? 11.832 -36.142 -3.738 1.00 89.38 176 PHE A O 1
ATOM 1421 N N . HIS A 1 177 ? 11.605 -36.705 -1.580 1.00 91.88 177 HIS A N 1
ATOM 1422 C CA . HIS A 1 177 ? 12.746 -37.625 -1.599 1.00 91.88 177 HIS A CA 1
ATOM 1423 C C . HIS A 1 177 ? 12.528 -38.734 -2.632 1.00 91.88 177 HIS A C 1
ATOM 1425 O O . HIS A 1 177 ? 11.468 -39.366 -2.647 1.00 91.88 177 HIS A O 1
ATOM 1431 N N . SER A 1 178 ? 13.546 -39.014 -3.449 1.00 87.69 178 SER A N 1
ATOM 1432 C CA . SER A 1 178 ? 13.510 -40.043 -4.494 1.00 87.69 178 SER A CA 1
ATOM 1433 C C . SER A 1 178 ? 13.068 -41.399 -3.947 1.00 87.69 178 SER A C 1
ATOM 1435 O O . SER A 1 178 ? 12.237 -42.059 -4.567 1.00 87.69 178 SER A O 1
ATOM 1437 N N . GLY A 1 179 ? 13.565 -41.790 -2.768 1.00 87.69 179 GLY A N 1
ATOM 1438 C CA . GLY A 1 179 ? 13.162 -43.026 -2.090 1.00 87.69 179 GLY A CA 1
ATOM 1439 C C . GLY A 1 179 ? 11.701 -43.000 -1.636 1.00 87.69 179 GLY A C 1
ATOM 1440 O O . GLY A 1 179 ? 10.942 -43.912 -1.959 1.00 87.69 179 GLY A O 1
ATOM 1441 N N . CYS A 1 180 ? 11.276 -41.923 -0.966 1.00 91.81 180 CYS A N 1
ATOM 1442 C CA . CYS A 1 180 ? 9.903 -41.775 -0.480 1.00 91.81 180 CYS A CA 1
ATOM 1443 C C . CYS A 1 180 ? 8.880 -41.830 -1.618 1.00 91.81 180 CYS A C 1
ATOM 1445 O O . CYS A 1 180 ? 7.905 -42.578 -1.534 1.00 91.81 180 CYS A O 1
ATOM 1447 N N . ILE A 1 181 ? 9.106 -41.073 -2.698 1.00 92.56 181 ILE A N 1
ATOM 1448 C CA . ILE A 1 181 ? 8.168 -41.070 -3.822 1.00 92.56 181 ILE A CA 1
ATOM 1449 C C . ILE A 1 181 ? 8.226 -42.366 -4.622 1.00 92.56 181 ILE A C 1
ATOM 1451 O O . ILE A 1 181 ? 7.191 -42.812 -5.097 1.00 92.56 181 ILE A O 1
ATOM 1455 N N . SER A 1 182 ? 9.390 -43.009 -4.746 1.00 86.56 182 SER A N 1
ATOM 1456 C CA . SER A 1 182 ? 9.469 -44.304 -5.433 1.00 86.56 182 SER A CA 1
ATOM 1457 C C . SER A 1 182 ? 8.690 -45.374 -4.674 1.00 86.56 182 SER A C 1
ATOM 1459 O O . SER A 1 182 ? 7.921 -46.092 -5.300 1.00 86.56 182 SER A O 1
ATOM 1461 N N . ASN A 1 183 ? 8.793 -45.412 -3.340 1.00 88.81 183 ASN A N 1
ATOM 1462 C CA . ASN A 1 183 ? 8.018 -46.334 -2.509 1.00 88.81 183 ASN A CA 1
ATOM 1463 C C . ASN A 1 183 ? 6.506 -46.067 -2.597 1.00 88.81 183 ASN A C 1
ATOM 1465 O O . ASN A 1 183 ? 5.710 -46.991 -2.743 1.00 88.81 183 ASN A O 1
ATOM 1469 N N . TRP A 1 184 ? 6.097 -44.795 -2.577 1.00 90.06 184 TRP A N 1
ATOM 1470 C CA . TRP A 1 184 ? 4.695 -44.421 -2.787 1.00 90.06 184 TRP A CA 1
ATOM 1471 C C . TRP A 1 184 ? 4.175 -44.892 -4.153 1.00 90.06 184 TRP A C 1
ATOM 1473 O O . TRP A 1 184 ? 3.084 -45.458 -4.249 1.00 90.06 184 TRP A O 1
ATOM 1483 N N . LEU A 1 185 ? 4.981 -44.708 -5.203 1.00 86.75 185 LEU A N 1
ATOM 1484 C CA . LEU A 1 185 ? 4.620 -45.069 -6.572 1.00 86.75 185 LEU A CA 1
ATOM 1485 C C . LEU A 1 185 ? 4.542 -46.581 -6.829 1.00 86.75 185 LEU A C 1
ATOM 1487 O O . LEU A 1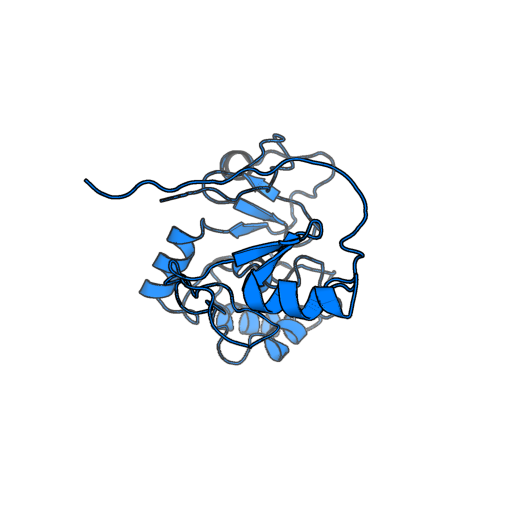 185 ? 3.994 -46.979 -7.854 1.00 86.75 185 LEU A O 1
ATOM 1491 N N . MET A 1 186 ? 5.017 -47.426 -5.906 1.00 86.06 186 MET A N 1
ATOM 1492 C CA . MET A 1 186 ? 4.803 -48.879 -5.981 1.00 86.06 186 MET A CA 1
ATOM 1493 C C . MET A 1 186 ? 3.331 -49.255 -5.764 1.00 86.06 186 MET A C 1
ATOM 1495 O O . MET A 1 186 ? 2.878 -50.258 -6.304 1.00 86.06 186 MET A O 1
ATOM 1499 N N . ASN A 1 187 ? 2.584 -48.442 -5.007 1.00 84.38 187 ASN A N 1
ATOM 1500 C CA . ASN A 1 187 ? 1.202 -48.737 -4.612 1.00 84.38 187 ASN A CA 1
ATOM 1501 C C . ASN A 1 187 ? 0.179 -47.704 -5.114 1.00 84.38 187 ASN A C 1
ATOM 1503 O O . ASN A 1 187 ? -1.025 -47.909 -4.977 1.00 84.38 187 ASN A O 1
ATOM 1507 N N . SER A 1 188 ? 0.625 -46.579 -5.679 1.00 87.00 188 SER A N 1
ATOM 1508 C CA . SER A 1 188 ? -0.251 -45.498 -6.137 1.00 87.00 188 SER A CA 1
ATOM 1509 C C . SER A 1 188 ? 0.341 -44.781 -7.342 1.00 87.00 188 SER A C 1
ATOM 1511 O O . SER A 1 188 ? 1.501 -44.405 -7.331 1.00 87.00 188 SER A O 1
ATOM 1513 N N . SER A 1 189 ? -0.455 -44.500 -8.373 1.00 87.38 189 SER A N 1
ATOM 1514 C CA . SER A 1 189 ? 0.003 -43.740 -9.547 1.00 87.38 189 SER A CA 1
ATOM 1515 C C . SER A 1 189 ? -0.191 -42.225 -9.412 1.00 87.38 189 SER A C 1
ATOM 1517 O O . SER A 1 189 ? -0.078 -41.508 -10.405 1.00 87.38 189 SER A O 1
A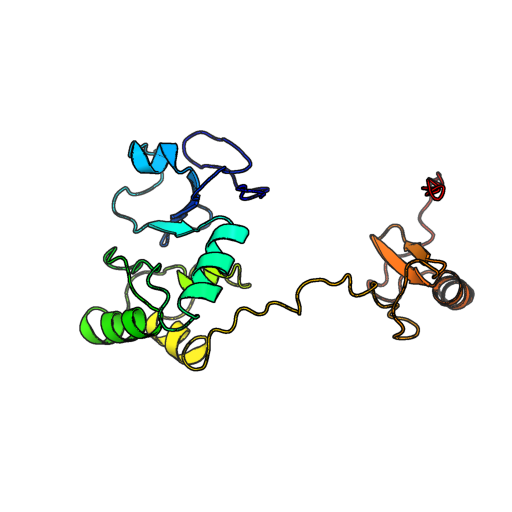TOM 1519 N N . ASN A 1 190 ? -0.535 -41.725 -8.223 1.00 89.56 190 ASN A N 1
ATOM 1520 C CA . ASN A 1 190 ? -0.960 -40.341 -8.019 1.00 89.56 190 ASN A CA 1
ATOM 1521 C C . ASN A 1 190 ? -0.000 -39.580 -7.103 1.00 89.56 190 ASN A C 1
ATOM 1523 O O . ASN A 1 190 ? 0.540 -40.132 -6.148 1.00 89.56 190 ASN A O 1
ATOM 1527 N N . CYS A 1 191 ? 0.158 -38.282 -7.351 1.00 88.88 191 CYS A N 1
ATOM 1528 C CA . CYS A 1 191 ? 0.903 -37.382 -6.480 1.00 88.88 191 CYS A CA 1
ATOM 1529 C C . CYS A 1 191 ? 0.282 -37.347 -5.064 1.00 88.88 191 CYS A C 1
ATOM 1531 O O . CYS A 1 191 ? -0.916 -37.075 -4.955 1.00 88.88 191 CYS A O 1
ATOM 1533 N N . PRO A 1 192 ? 1.065 -37.530 -3.983 1.00 89.06 192 PRO A N 1
ATOM 1534 C CA . PRO A 1 192 ? 0.561 -37.44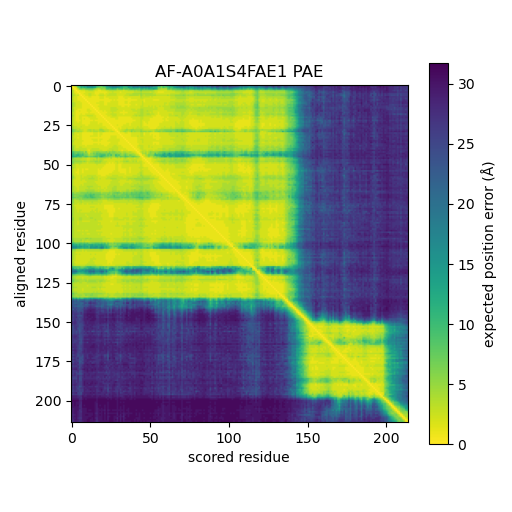2 -2.608 1.00 89.06 192 PRO A CA 1
ATOM 1535 C C . PRO A 1 192 ? -0.096 -36.095 -2.263 1.00 89.06 192 PRO A C 1
ATOM 1537 O O . PRO A 1 192 ? -1.022 -36.048 -1.461 1.00 89.06 192 PRO A O 1
ATOM 1540 N N . LEU A 1 193 ? 0.363 -35.002 -2.887 1.00 85.88 193 LEU A N 1
ATOM 1541 C CA . LEU A 1 193 ? -0.078 -33.641 -2.567 1.00 85.88 193 LEU A CA 1
ATOM 1542 C C . LEU A 1 193 ? -1.315 -33.205 -3.354 1.00 85.88 193 LEU A C 1
ATOM 1544 O O . LEU A 1 193 ? -2.272 -32.697 -2.778 1.00 85.88 193 LEU A O 1
ATOM 1548 N N . CYS A 1 194 ? -1.310 -33.394 -4.673 1.00 88.31 194 CYS A N 1
ATOM 1549 C CA . CYS A 1 194 ? -2.383 -32.892 -5.540 1.00 88.31 194 CYS A CA 1
ATOM 1550 C C . CYS A 1 194 ? -3.212 -33.987 -6.210 1.00 88.31 194 CYS A C 1
ATOM 1552 O O . CYS A 1 194 ? -4.143 -33.673 -6.946 1.00 88.31 194 CYS A O 1
ATOM 1554 N N . ARG A 1 195 ? -2.872 -35.263 -5.988 1.00 87.00 195 ARG A N 1
ATOM 1555 C CA . ARG A 1 195 ? -3.529 -36.438 -6.584 1.00 87.00 195 ARG A CA 1
ATOM 1556 C C . ARG A 1 195 ? -3.472 -36.509 -8.116 1.00 87.00 195 ARG A C 1
ATOM 1558 O O . ARG A 1 195 ? -4.115 -37.373 -8.699 1.00 87.00 195 ARG A O 1
ATOM 1565 N N . ALA A 1 196 ? -2.676 -35.658 -8.766 1.00 84.56 196 ALA A N 1
ATOM 1566 C CA . ALA A 1 196 ? -2.428 -35.738 -10.203 1.00 84.56 196 ALA A CA 1
ATOM 1567 C C . ALA A 1 196 ? -1.737 -37.062 -10.567 1.00 84.56 196 ALA A C 1
ATOM 1569 O O . ALA A 1 196 ? -0.831 -37.500 -9.855 1.00 84.56 196 ALA A O 1
ATOM 1570 N N . ASN A 1 197 ? -2.143 -37.674 -11.679 1.00 85.38 197 ASN A N 1
ATOM 1571 C CA . ASN A 1 197 ? -1.567 -38.928 -12.156 1.00 85.38 197 ASN A CA 1
ATOM 1572 C C . ASN A 1 197 ? -0.129 -38.706 -12.662 1.00 85.38 197 ASN A C 1
ATOM 1574 O O . ASN A 1 197 ? 0.139 -37.769 -13.411 1.00 85.38 197 ASN A O 1
ATOM 1578 N N . VAL A 1 198 ? 0.796 -39.566 -12.241 1.00 79.88 198 VAL A N 1
ATOM 1579 C CA . VAL A 1 198 ? 2.234 -39.483 -12.543 1.00 79.88 198 VAL A CA 1
ATOM 1580 C C . VAL A 1 198 ? 2.591 -40.166 -13.875 1.00 79.88 198 VAL A C 1
ATOM 1582 O O . VAL A 1 198 ? 3.660 -39.918 -14.427 1.00 79.88 198 VAL A O 1
ATOM 1585 N N . GLY A 1 199 ? 1.697 -40.992 -14.426 1.00 67.69 199 GLY A N 1
ATOM 1586 C CA . GLY A 1 199 ? 1.911 -41.825 -15.616 1.00 67.69 199 GLY A CA 1
ATOM 1587 C C . GLY A 1 199 ? 1.486 -41.220 -16.961 1.00 67.69 199 GLY A C 1
ATOM 1588 O O . GLY A 1 199 ? 1.515 -41.923 -17.974 1.00 67.69 199 GLY A O 1
ATOM 1589 N N . ALA A 1 200 ? 1.102 -39.943 -17.030 1.00 49.75 200 ALA A N 1
ATOM 1590 C CA . ALA A 1 200 ? 0.722 -39.302 -18.293 1.00 49.75 200 ALA A CA 1
ATOM 1591 C C . ALA A 1 200 ? 1.963 -38.835 -19.102 1.00 49.75 200 ALA A C 1
ATOM 1593 O O . ALA A 1 200 ? 2.344 -37.674 -19.085 1.00 49.75 200 ALA A O 1
ATOM 1594 N N . ARG A 1 201 ? 2.610 -39.804 -19.772 1.00 46.41 201 ARG A N 1
ATOM 1595 C CA . ARG A 1 201 ? 3.519 -39.757 -20.952 1.00 46.41 201 ARG A CA 1
ATOM 1596 C C . ARG A 1 201 ? 4.357 -38.486 -21.257 1.00 46.41 201 ARG A C 1
ATOM 1598 O O . ARG A 1 201 ? 3.813 -37.460 -21.642 1.00 46.41 201 ARG A O 1
ATOM 1605 N N . GLY A 1 202 ? 5.689 -38.675 -21.343 1.00 37.06 202 GLY A N 1
ATOM 1606 C CA . GLY A 1 202 ? 6.568 -37.997 -22.324 1.00 37.06 202 GLY A CA 1
ATOM 1607 C C . GLY A 1 202 ? 7.928 -37.471 -21.817 1.00 37.06 202 GLY A C 1
ATOM 1608 O O . GLY A 1 202 ? 7.965 -36.477 -21.111 1.00 37.06 202 GLY A O 1
ATOM 1609 N N . HIS A 1 203 ? 9.017 -38.148 -22.211 1.00 34.00 203 HIS A N 1
ATOM 1610 C CA . HIS A 1 203 ? 10.477 -37.860 -22.146 1.00 34.00 203 HIS A CA 1
ATOM 1611 C C . HIS A 1 203 ? 10.878 -36.357 -22.122 1.00 34.00 203 HIS A C 1
ATOM 1613 O O . HIS A 1 203 ? 10.282 -35.578 -22.850 1.00 34.00 203 HIS A O 1
ATOM 1619 N N . THR A 1 204 ? 11.850 -35.841 -21.347 1.00 30.64 204 THR A N 1
ATOM 1620 C CA . THR A 1 204 ? 13.279 -36.210 -21.190 1.00 30.64 204 THR A CA 1
ATOM 1621 C C . THR A 1 204 ? 13.864 -35.776 -19.829 1.00 30.64 204 THR A C 1
ATOM 1623 O O . THR A 1 204 ? 13.451 -34.777 -19.245 1.00 30.64 204 THR A O 1
ATOM 1626 N N . ILE A 1 205 ? 14.877 -36.509 -19.355 1.00 35.59 205 ILE A N 1
ATOM 1627 C CA . ILE A 1 205 ? 15.680 -36.224 -18.154 1.00 35.59 205 ILE A CA 1
ATOM 1628 C C . ILE A 1 205 ? 16.604 -35.029 -18.432 1.00 35.59 205 ILE A C 1
ATOM 1630 O O . ILE A 1 205 ? 17.450 -35.110 -19.316 1.00 35.59 205 ILE A O 1
ATOM 1634 N N . ALA A 1 206 ? 16.481 -33.953 -17.655 1.00 33.12 206 ALA A N 1
ATOM 1635 C CA . ALA A 1 206 ? 17.546 -32.968 -17.493 1.00 33.12 206 ALA A CA 1
ATOM 1636 C C . ALA A 1 206 ? 18.146 -33.151 -16.095 1.00 33.12 206 ALA A C 1
ATOM 1638 O O . ALA A 1 206 ? 17.619 -32.660 -15.097 1.00 33.12 206 ALA A O 1
ATOM 1639 N N . THR A 1 207 ? 19.234 -33.912 -16.020 1.00 34.22 207 THR A N 1
ATOM 1640 C CA . THR A 1 207 ? 20.172 -33.876 -14.898 1.00 34.22 207 THR A CA 1
ATOM 1641 C C . THR A 1 207 ? 20.844 -32.509 -14.899 1.00 34.22 207 THR A C 1
ATOM 1643 O O . THR A 1 207 ? 21.696 -32.245 -15.744 1.00 34.22 207 THR A O 1
ATOM 1646 N N . ILE A 1 208 ? 20.483 -31.635 -13.958 1.00 39.19 208 ILE A N 1
ATOM 1647 C CA . ILE A 1 208 ? 21.391 -30.556 -13.567 1.00 39.19 208 ILE A CA 1
ATOM 1648 C C . ILE A 1 208 ? 22.412 -31.201 -12.633 1.00 39.19 208 ILE A C 1
ATOM 1650 O O . ILE A 1 208 ? 22.160 -31.380 -11.443 1.00 39.19 208 ILE A O 1
ATOM 1654 N N . GLY A 1 209 ? 23.537 -31.616 -13.212 1.00 35.03 209 GLY A N 1
ATOM 1655 C CA . GLY A 1 209 ? 24.759 -31.838 -12.458 1.00 35.03 209 GLY A CA 1
ATOM 1656 C C . GLY A 1 209 ? 25.302 -30.481 -12.024 1.00 35.03 209 GLY A C 1
ATOM 1657 O O . GLY A 1 209 ? 25.656 -29.662 -12.868 1.00 35.03 209 GLY A O 1
ATOM 1658 N N . TYR A 1 210 ? 25.350 -30.238 -10.718 1.00 35.19 210 TYR A N 1
ATOM 1659 C CA . TYR A 1 210 ? 26.277 -29.265 -10.157 1.00 35.19 210 TYR A CA 1
ATOM 1660 C C . TYR A 1 210 ? 27.598 -30.003 -9.936 1.00 35.19 210 TYR A C 1
ATOM 1662 O O . TYR A 1 210 ? 27.673 -30.897 -9.098 1.00 35.19 210 TYR A O 1
ATOM 1670 N N . LEU A 1 211 ? 28.603 -29.676 -10.749 1.00 38.56 211 LEU A N 1
ATOM 1671 C CA . LEU A 1 211 ? 29.993 -30.023 -10.472 1.00 38.56 211 LEU A CA 1
ATOM 1672 C C . LEU A 1 211 ? 30.541 -29.087 -9.392 1.00 38.56 211 LEU A C 1
ATOM 1674 O O . LEU A 1 211 ? 30.191 -27.907 -9.330 1.00 38.56 211 LEU A O 1
ATOM 1678 N N . GLU A 1 212 ? 31.369 -29.679 -8.542 1.00 40.62 212 GLU A N 1
ATOM 1679 C CA . GLU A 1 212 ? 31.990 -29.107 -7.358 1.00 40.62 212 GLU A CA 1
ATOM 1680 C C . GLU A 1 212 ? 33.104 -28.088 -7.655 1.00 40.62 212 GLU A C 1
ATOM 1682 O O . GLU A 1 212 ? 33.784 -28.159 -8.674 1.00 40.62 212 GLU A O 1
ATOM 1687 N N . MET A 1 213 ? 33.259 -27.169 -6.696 1.00 42.50 213 MET A N 1
ATOM 1688 C CA . MET A 1 213 ? 34.505 -26.647 -6.110 1.00 42.50 213 MET A CA 1
ATOM 1689 C C . MET A 1 213 ? 35.754 -26.535 -7.004 1.00 42.50 213 MET A C 1
ATOM 1691 O O . MET A 1 213 ? 36.450 -27.521 -7.214 1.00 42.50 213 MET A O 1
ATOM 1695 N N . PHE A 1 214 ? 36.106 -25.297 -7.369 1.00 46.69 214 PHE A N 1
ATOM 1696 C CA . PHE A 1 214 ? 37.291 -24.570 -6.877 1.00 46.69 214 PHE A CA 1
ATOM 1697 C C . PHE A 1 214 ? 36.998 -23.064 -6.895 1.00 46.69 214 PHE A C 1
ATOM 1699 O O . PHE A 1 214 ? 36.315 -22.613 -7.842 1.00 46.69 214 PHE A O 1
#

Radius of gyration: 22.83 Å; Cα contacts (8 Å, |Δi|>4): 316; chains: 1; bounding box: 56×62×40 Å

InterPro domains:
  IPR000433 Zinc finger, ZZ-type [PF00569] (5-49)
  IPR000433 Zinc finger, ZZ-type [PS01357] (10-37)
  IPR000433 Zinc finger, ZZ-type [PS50135] (5-61)
  IPR000433 Zinc finger, ZZ-type [SM00291] (4-49)
  IPR001841 Zinc finger, RING-type [PF13639] (153-195)
  IPR001841 Zinc finger, RING-type [PS50089] (154-195)
  IPR001841 Zinc finger, RING-type [SM00184] (154-194)
  IPR008598 Di19, zinc-binding domain [PF05605] (77-135)
  IPR013083 Zinc finger, RING/FYVE/PHD-type [G3DSA:3.30.40.10] (144-207)
  IPR013087 Zinc finger C2H2-type [PS50157] (77-106)
  IPR043145 Zinc finger, ZZ-ty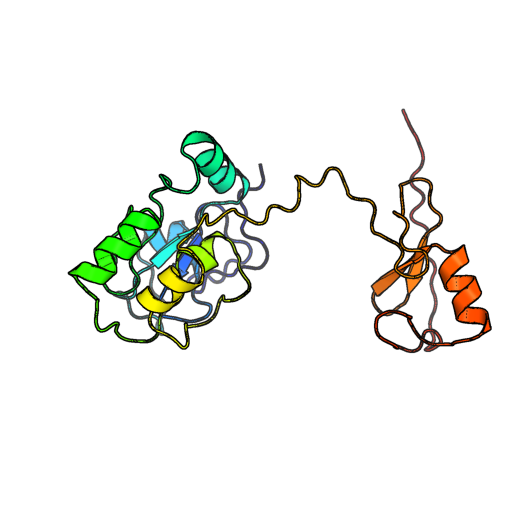pe superfamily [G3DSA:3.30.60.90] (1-57)
  IPR051834 RING finger E3 ubiquitin-protein ligase [PTHR45931] (152-200)

Foldseek 3Di:
DQQWDAQQAAPQPRDGTAGFKKKAFFADQSHIHHPVCVVVVGDDPPDDSQFAIFIAGRPVVVVVLCVVQNQQQQQRFAARPHRDGRAGLVRNLVCCVVPPVVADHWTHASLCVNLVHPDSDTDPDGNNVVSVVPPVPDPDNPPPDDPPPQQDAAPQVRHHQDPPFQKDAAPVGDIHGPVSVVVVVVPAQADPPPRHGRPPDDDDDDDPDDDDDD

pLDDT: mean 82.29, std 18.44, range [29.11, 97.94]

Sequence (214 aa):
MNRIHPRITCDVCGRVNIVGTRYACLVCEEYDMCEMCFSYRCRSHQHKPYHPMQAILPEDEFFDSLRRVGPNELRIYCCPYCGEKGLSVTGMIKHLQRFHHFGGHPVRCPICLVYKMRNRHLLKTTLLQHLLGRHKEECVPRRGPPQAQCAPECSICMDPMTMMSSVRNLQCGHQFHSGCISNWLMNSSNCPLCRANVGARGHTIATIGYLEMF

Nearest PDB structures (foldseek):
  5ulh-assembly1_C  TM=9.356E-01  e=1.604E-04  Homo sapiens
  6w9a-assembly2_D  TM=8.368E-01  e=1.714E-04  Homo sapiens
  6ww3-assembly2_B  TM=8.757E-01  e=6.745E-05  Homo sapiens
  5lg0-assembly1_A  TM=7.091E-01  e=2.556E-04  Homo sapiens
  5lg7-assembly1_A  TM=6.581E-01  e=4.656E-04  Homo sapiens

Solvent-accessible surface area (backbone atoms only — not comparable to full-atom values): 12986 Å² total; per-residue (Å²): 133,76,46,50,42,76,91,35,53,17,71,68,80,66,48,64,43,32,56,49,45,35,32,33,42,19,61,50,72,92,41,29,31,30,43,64,47,56,75,71,65,62,74,45,97,88,60,66,90,83,58,22,58,31,69,34,64,25,63,67,61,42,53,52,52,36,71,74,59,34,68,71,62,43,47,61,35,34,38,54,88,80,46,53,65,60,26,18,63,63,49,44,51,55,47,31,61,74,78,37,69,91,48,76,77,66,32,33,51,52,64,36,54,66,70,67,39,98,53,74,49,65,44,94,58,46,66,62,61,48,40,64,74,73,49,67,76,75,65,64,73,82,65,65,71,78,77,69,77,72,40,60,58,16,84,84,78,73,44,65,44,44,96,86,48,62,68,42,74,47,94,87,71,53,63,32,38,39,66,58,49,51,60,49,52,76,80,37,63,46,40,93,86,79,59,49,68,72,78,79,80,81,92,81,88,79,80,83,77,82,82,80,91,133

Organism: Aedes aegypti (NCBI:txid7159)